Protein AF-A0A9W9ZJC4-F1 (afdb_monomer_lite)

Radius of gyration: 40.79 Å; chains: 1; bounding box: 117×35×99 Å

Organism: NCBI:txid174260

pLDDT: mean 82.66, std 15.08, range [37.34, 97.62]

Structure (mmCIF, N/CA/C/O backbone):
data_AF-A0A9W9ZJC4-F1
#
_entry.id   AF-A0A9W9ZJC4-F1
#
loop_
_atom_site.group_PDB
_atom_site.id
_atom_site.type_symbol
_atom_site.label_atom_id
_atom_site.label_alt_id
_atom_site.label_comp_id
_atom_site.label_asym_id
_atom_site.label_entity_id
_atom_site.label_seq_id
_atom_site.pdbx_PDB_ins_code
_atom_site.Cartn_x
_atom_site.Cartn_y
_atom_site.Cartn_z
_atom_site.occupancy
_atom_site.B_iso_or_equiv
_atom_site.auth_seq_id
_atom_site.auth_comp_id
_atom_site.auth_asym_id
_atom_site.auth_atom_id
_atom_site.pdbx_PDB_model_num
ATOM 1 N N . MET A 1 1 ? 11.759 -13.013 9.744 1.00 48.25 1 MET A N 1
ATOM 2 C CA . MET A 1 1 ? 10.389 -12.583 10.112 1.00 48.25 1 MET A CA 1
ATOM 3 C C . MET A 1 1 ? 10.133 -13.100 11.517 1.00 48.25 1 MET A C 1
ATOM 5 O O . MET A 1 1 ? 10.351 -14.283 11.720 1.00 48.25 1 MET A O 1
ATOM 9 N N . SER A 1 2 ? 9.824 -12.234 12.489 1.00 56.25 2 SER A N 1
ATOM 10 C CA . SER A 1 2 ? 9.717 -12.633 13.902 1.00 56.25 2 SER A CA 1
ATOM 11 C C . SER A 1 2 ? 8.602 -13.665 14.112 1.00 56.25 2 SER A C 1
ATOM 13 O O . SER A 1 2 ? 7.556 -13.578 13.471 1.00 56.25 2 SER A O 1
ATOM 15 N N . GLU A 1 3 ? 8.804 -14.618 15.024 1.00 60.75 3 GLU A N 1
ATOM 16 C CA . GLU A 1 3 ? 7.795 -15.619 15.425 1.00 60.75 3 GLU A CA 1
ATOM 17 C C . GLU A 1 3 ? 6.457 -14.963 15.812 1.00 60.75 3 GLU A C 1
ATOM 19 O O . GLU A 1 3 ? 5.385 -15.477 15.507 1.00 60.75 3 GLU A O 1
ATOM 24 N N . ILE A 1 4 ? 6.524 -13.755 16.378 1.00 59.25 4 ILE A N 1
ATOM 25 C CA . ILE A 1 4 ? 5.374 -12.922 16.747 1.00 59.25 4 ILE A CA 1
ATOM 26 C C . ILE A 1 4 ? 4.528 -12.540 15.520 1.00 59.25 4 ILE A C 1
ATOM 28 O O . ILE A 1 4 ? 3.303 -12.554 15.595 1.00 59.25 4 ILE A O 1
ATOM 32 N N . LEU A 1 5 ? 5.146 -12.228 14.374 1.00 59.00 5 LEU A N 1
ATOM 33 C CA . LEU A 1 5 ? 4.419 -11.886 13.143 1.00 59.00 5 LEU A CA 1
ATOM 34 C C . LEU A 1 5 ? 3.749 -13.108 12.502 1.00 59.00 5 LEU A C 1
ATOM 36 O O . LEU A 1 5 ? 2.705 -12.961 11.866 1.00 59.00 5 LEU A O 1
ATOM 40 N N . VAL A 1 6 ? 4.339 -14.297 12.652 1.00 61.88 6 VAL A N 1
ATOM 41 C CA . VAL A 1 6 ? 3.747 -15.558 12.177 1.00 61.88 6 VAL A CA 1
ATOM 42 C C . VAL A 1 6 ? 2.551 -15.928 13.055 1.00 61.88 6 VAL A C 1
ATOM 44 O O . VAL A 1 6 ? 1.447 -16.069 12.532 1.00 61.88 6 VAL A O 1
ATOM 47 N N . ALA A 1 7 ? 2.728 -15.926 14.380 1.00 61.66 7 ALA A N 1
ATOM 48 C CA . ALA A 1 7 ? 1.653 -16.159 15.345 1.00 61.66 7 ALA A CA 1
ATOM 49 C C . ALA A 1 7 ? 0.504 -15.145 15.196 1.00 61.66 7 ALA A C 1
ATOM 51 O O . ALA A 1 7 ? -0.667 -15.512 15.259 1.00 61.66 7 ALA A O 1
ATOM 52 N N . TYR A 1 8 ? 0.821 -13.875 14.918 1.00 63.69 8 TYR A N 1
ATOM 53 C CA . TYR A 1 8 ? -0.180 -12.845 14.638 1.00 63.69 8 TYR A CA 1
ATOM 54 C C . TYR A 1 8 ? -1.016 -13.163 13.395 1.00 63.69 8 TYR A C 1
ATOM 56 O O . TYR A 1 8 ? -2.233 -13.007 13.422 1.00 63.69 8 TYR A O 1
ATOM 64 N N . LYS A 1 9 ? -0.394 -13.618 12.300 1.00 64.31 9 LYS A N 1
ATOM 65 C CA . LYS A 1 9 ? -1.121 -13.962 11.066 1.00 64.31 9 LYS A CA 1
ATOM 66 C C . LYS A 1 9 ? -2.038 -15.171 11.247 1.00 64.31 9 LYS A C 1
ATOM 68 O O . LYS A 1 9 ? -3.108 -15.196 10.641 1.00 64.31 9 LYS A O 1
ATOM 73 N N . GLU A 1 10 ? -1.633 -16.138 12.064 1.00 61.06 10 GLU A N 1
ATOM 74 C CA . GLU A 1 10 ? -2.438 -17.317 12.396 1.00 61.06 10 GLU A CA 1
ATOM 75 C C . GLU A 1 10 ? -3.612 -16.948 13.316 1.00 61.06 10 GLU A C 1
ATOM 77 O O . GLU A 1 10 ? -4.762 -17.212 12.969 1.00 61.06 10 GLU A O 1
ATOM 82 N N . GLN A 1 11 ? -3.359 -16.222 14.411 1.00 58.50 11 GLN A N 1
ATOM 83 C CA . GLN A 1 11 ? -4.393 -15.796 15.370 1.00 58.50 11 GLN A CA 1
ATOM 84 C C . GLN A 1 11 ? -5.350 -14.735 14.814 1.00 58.50 11 GLN A C 1
ATOM 86 O O . GLN A 1 11 ? -6.514 -14.673 15.210 1.00 58.50 11 GLN A O 1
ATOM 91 N N . LYS A 1 12 ? -4.914 -13.927 13.839 1.00 55.31 12 LYS A N 1
ATOM 92 C CA . LYS A 1 12 ? -5.784 -12.985 13.117 1.00 55.31 12 LYS A CA 1
ATOM 93 C C . LYS A 1 12 ? -6.985 -13.687 12.467 1.00 55.31 12 LYS A C 1
ATOM 95 O O . LYS A 1 12 ? -8.027 -13.059 12.311 1.00 55.31 12 LYS A O 1
ATOM 100 N N . ARG A 1 13 ? -6.866 -14.970 12.098 1.00 52.62 13 ARG A N 1
ATOM 101 C CA . ARG A 1 13 ? -7.993 -15.746 11.550 1.00 52.62 13 ARG A CA 1
ATOM 102 C C . ARG A 1 13 ? -9.047 -16.092 12.605 1.00 52.62 13 ARG A C 1
ATOM 104 O O . ARG A 1 13 ? -10.209 -16.237 12.248 1.00 52.62 13 ARG A O 1
ATOM 111 N N . GLU A 1 14 ? -8.663 -16.189 13.875 1.00 59.28 14 GLU A N 1
ATOM 112 C CA . GLU A 1 14 ? -9.576 -16.485 14.988 1.00 59.28 14 GLU A CA 1
ATOM 113 C C . GLU A 1 14 ? -10.205 -15.214 15.582 1.00 59.28 14 GLU A C 1
ATOM 115 O O . GLU A 1 14 ? -11.346 -15.233 16.041 1.00 59.28 14 GLU A O 1
ATOM 120 N N . TRP A 1 15 ? -9.495 -14.082 15.546 1.00 66.44 15 TRP A N 1
ATOM 121 C CA . TRP A 1 15 ? -9.963 -12.808 16.099 1.00 66.44 15 TRP A CA 1
ATOM 122 C C . TRP A 1 15 ? -10.553 -11.893 15.026 1.00 66.44 15 TRP A C 1
ATOM 124 O O . TRP A 1 15 ? -9.988 -10.856 14.677 1.00 66.44 15 TRP A O 1
ATOM 134 N N . THR A 1 16 ? -11.726 -12.264 14.518 1.00 69.00 16 THR A N 1
ATOM 135 C CA . THR A 1 16 ? -12.496 -11.411 13.605 1.00 69.00 16 THR A CA 1
ATOM 136 C C . THR A 1 16 ? -13.066 -10.200 14.343 1.00 69.00 16 THR A C 1
ATOM 138 O O . THR A 1 16 ? -13.789 -10.357 15.333 1.00 69.00 16 THR A O 1
ATOM 141 N N . LEU A 1 17 ? -12.782 -8.995 13.843 1.00 80.25 17 LEU A N 1
ATOM 142 C CA . LEU A 1 17 ? -13.435 -7.768 14.301 1.00 80.25 17 LEU A CA 1
ATOM 143 C C . LEU A 1 17 ? -14.937 -7.833 13.999 1.00 80.25 17 LEU A C 1
ATOM 145 O O . LEU A 1 17 ? -15.334 -8.298 12.931 1.00 80.25 17 LEU A O 1
ATOM 149 N N . LYS A 1 18 ? -15.770 -7.332 14.915 1.00 81.62 18 LYS A N 1
ATOM 150 C CA . LYS A 1 18 ? -17.216 -7.191 14.678 1.00 81.62 18 LYS A CA 1
ATOM 151 C C . LYS A 1 18 ? -17.588 -5.719 14.562 1.00 81.62 18 LYS A C 1
ATOM 153 O O . LYS A 1 18 ? -17.038 -4.876 15.271 1.00 81.62 18 LYS A O 1
ATOM 158 N N . LEU A 1 19 ? -18.520 -5.418 13.663 1.00 77.88 19 LEU A N 1
ATOM 159 C CA . LEU A 1 19 ? -19.117 -4.093 13.544 1.00 77.88 19 LEU A CA 1
ATOM 160 C C . LEU A 1 19 ? -20.469 -4.081 14.248 1.00 77.88 19 LEU A C 1
ATOM 162 O O . LEU A 1 19 ? -21.294 -4.967 14.041 1.00 77.88 19 LEU A O 1
ATOM 166 N N . GLY A 1 20 ? -20.681 -3.066 15.075 1.00 70.81 20 GLY A N 1
ATOM 167 C CA . GLY A 1 20 ? -21.946 -2.808 15.748 1.00 70.81 20 GLY A CA 1
ATOM 168 C C . GLY A 1 20 ? -22.418 -1.382 15.499 1.00 70.81 20 GLY A C 1
ATOM 169 O O . GLY A 1 20 ? -21.614 -0.471 15.301 1.00 70.81 20 GLY A O 1
ATOM 170 N N . THR A 1 21 ? -23.729 -1.182 15.539 1.00 63.38 21 THR A N 1
ATOM 171 C CA . THR A 1 21 ? -24.376 0.140 15.509 1.00 63.38 21 THR A CA 1
ATOM 172 C C . THR A 1 21 ? -24.733 0.644 16.910 1.00 63.38 21 THR A C 1
ATOM 174 O O . THR A 1 21 ? -25.118 1.797 17.079 1.00 63.38 21 THR A O 1
ATOM 177 N N . GLU A 1 22 ? -24.566 -0.197 17.935 1.00 63.69 22 GLU A N 1
ATOM 178 C CA . GLU A 1 22 ? -24.797 0.159 19.332 1.00 63.69 22 GLU A CA 1
ATOM 179 C C . GLU A 1 22 ? -23.567 0.836 19.940 1.00 63.69 22 GLU A C 1
ATOM 181 O O . GLU A 1 22 ? -22.507 0.224 20.117 1.00 63.69 22 GLU A O 1
ATOM 186 N N . PHE A 1 23 ? -23.708 2.114 20.295 1.00 63.16 23 PHE A N 1
ATOM 187 C CA . PHE A 1 23 ? -22.627 2.871 20.911 1.00 63.16 23 PHE A CA 1
ATOM 188 C C . PHE A 1 23 ? -22.615 2.673 22.436 1.00 63.16 23 PHE A C 1
ATOM 190 O O . PHE A 1 23 ? -23.636 2.868 23.100 1.00 63.16 23 PHE A O 1
ATOM 197 N N . PRO A 1 24 ? -21.457 2.334 23.034 1.00 60.62 24 PRO A N 1
ATOM 198 C CA . PRO A 1 24 ? -21.362 1.942 24.443 1.00 60.62 24 PRO A CA 1
ATOM 199 C C . PRO A 1 24 ? -21.571 3.091 25.443 1.00 60.62 24 PRO A C 1
ATOM 201 O O . PRO A 1 24 ? -21.706 2.844 26.638 1.00 60.62 24 PRO A O 1
ATOM 204 N N . LEU A 1 25 ? -21.550 4.349 24.996 1.00 63.09 25 LEU A N 1
ATOM 205 C CA . LEU A 1 25 ? -21.555 5.523 25.869 1.00 63.09 25 LEU A CA 1
ATOM 206 C C . LEU A 1 25 ? -22.828 6.348 25.648 1.00 63.09 25 LEU A C 1
ATOM 208 O O . LEU A 1 25 ? -23.111 6.790 24.539 1.00 63.09 25 LEU A O 1
ATOM 212 N N . GLN A 1 26 ? -23.581 6.620 26.718 1.00 59.72 26 GLN A N 1
ATOM 213 C CA . GLN A 1 26 ? -24.855 7.354 26.636 1.00 59.72 26 GLN A CA 1
ATOM 214 C C . GLN A 1 26 ? -24.709 8.773 26.062 1.00 59.72 26 GLN A C 1
ATOM 216 O O . GLN A 1 26 ? -25.601 9.247 25.360 1.00 59.72 26 GLN A O 1
ATOM 221 N N . TYR A 1 27 ? -23.582 9.450 26.313 1.00 58.72 27 TYR A N 1
ATOM 222 C CA . TYR A 1 27 ? -23.320 10.762 25.714 1.00 58.72 27 TYR A CA 1
ATOM 223 C C . TYR A 1 27 ? -23.054 10.667 24.204 1.00 58.72 27 TYR A C 1
ATOM 225 O O . TYR A 1 27 ? -23.412 11.584 23.475 1.00 58.72 27 TYR A O 1
ATOM 233 N N . VAL A 1 28 ? -22.491 9.548 23.730 1.00 57.41 28 VAL A N 1
ATOM 234 C CA . VAL A 1 28 ? -22.321 9.270 22.297 1.00 57.41 28 VAL A CA 1
ATOM 235 C C . VAL A 1 28 ? -23.688 9.076 21.651 1.00 57.41 28 VAL A C 1
ATOM 237 O O . VAL A 1 28 ? -23.924 9.647 20.598 1.00 57.41 28 VAL A O 1
ATOM 240 N N . ASN A 1 29 ? -24.631 8.401 22.317 1.00 56.88 29 ASN A N 1
ATOM 241 C CA . ASN A 1 29 ? -26.015 8.300 21.834 1.00 56.88 29 ASN A CA 1
ATOM 242 C C . ASN A 1 29 ? -26.725 9.666 21.775 1.00 56.88 29 ASN A C 1
ATOM 244 O O . ASN A 1 29 ? -27.439 9.940 20.812 1.00 56.88 29 ASN A O 1
ATOM 248 N N . ARG A 1 30 ? -26.509 10.550 22.763 1.00 56.69 30 ARG A N 1
ATOM 249 C CA . ARG A 1 30 ? -27.045 11.930 22.743 1.00 56.69 30 ARG A CA 1
ATOM 250 C C . ARG A 1 30 ? -26.408 12.815 21.669 1.00 56.69 30 ARG A C 1
ATOM 252 O O . ARG A 1 30 ? -27.102 13.633 21.081 1.00 56.69 30 ARG A O 1
ATOM 259 N N . GLN A 1 31 ? -25.112 12.667 21.409 1.00 53.31 31 GLN A N 1
ATOM 260 C CA . GLN A 1 31 ? -24.432 13.424 20.352 1.00 53.31 31 GLN A CA 1
ATOM 261 C C . GLN A 1 31 ? -24.778 12.889 18.960 1.00 53.31 31 GLN A C 1
ATOM 263 O O . GLN A 1 31 ? -25.074 13.680 18.071 1.00 53.31 31 GLN A O 1
ATOM 268 N N . ALA A 1 32 ? -24.850 11.565 18.791 1.00 51.06 32 ALA A N 1
ATOM 269 C CA . ALA A 1 32 ? -25.261 10.915 17.547 1.00 51.06 32 ALA A CA 1
ATOM 270 C C . ALA A 1 32 ? -26.697 11.279 17.125 1.00 51.06 32 ALA A C 1
ATOM 272 O O . ALA A 1 32 ? -26.997 11.293 15.936 1.00 51.06 32 ALA A O 1
ATOM 273 N N . SER A 1 33 ? -27.575 11.606 18.080 1.00 49.66 33 SER A N 1
ATOM 274 C CA . SER A 1 33 ? -28.942 12.075 17.808 1.00 49.66 33 SER A CA 1
ATOM 275 C C . SER A 1 33 ? -29.032 13.568 17.466 1.00 49.66 33 SER A C 1
ATOM 277 O O . SER A 1 33 ? -30.074 14.013 16.994 1.00 49.66 33 SER A O 1
ATOM 279 N N . GLN A 1 34 ? -27.959 14.340 17.664 1.00 52.28 34 GLN A N 1
ATOM 280 C CA . GLN A 1 34 ? -27.919 15.777 17.362 1.00 52.28 34 GLN A CA 1
ATOM 281 C C . GLN A 1 34 ? -27.097 16.098 16.108 1.00 52.28 34 GLN A C 1
ATOM 283 O O . GLN A 1 34 ? -27.426 17.037 15.388 1.00 52.28 34 GLN A O 1
ATOM 288 N N . GLN A 1 35 ? -26.059 15.312 15.818 1.00 52.78 35 GLN A N 1
ATOM 289 C CA . GLN A 1 35 ? -25.249 15.395 14.604 1.00 52.78 35 GLN A CA 1
ATOM 290 C C . GLN A 1 35 ? -24.801 13.973 14.244 1.00 52.78 35 GLN A C 1
ATOM 292 O O . GLN A 1 35 ? -24.285 13.260 15.101 1.00 52.78 35 GLN A O 1
ATOM 297 N N . TYR A 1 36 ? -24.996 13.555 12.989 1.00 56.66 36 TYR A N 1
ATOM 298 C CA . TYR A 1 36 ? -24.588 12.256 12.423 1.00 56.66 36 TYR A CA 1
ATOM 299 C C . TYR A 1 36 ? -23.048 12.083 12.382 1.00 56.66 36 TYR A C 1
ATOM 301 O O . TYR A 1 36 ? -22.450 11.859 11.331 1.00 56.66 36 TYR A O 1
ATOM 309 N N . GLU A 1 37 ? -22.371 12.255 13.516 1.00 69.88 37 GLU A N 1
ATOM 310 C CA . GLU A 1 37 ? -20.913 12.274 13.617 1.00 69.88 37 GLU A CA 1
ATOM 311 C C . GLU A 1 37 ? -20.344 10.854 13.719 1.00 69.88 37 GLU A C 1
ATOM 313 O O . GLU A 1 37 ? -19.286 10.572 13.160 1.00 69.88 37 GLU A O 1
ATOM 318 N N . PHE A 1 38 ? -21.052 9.942 14.393 1.00 71.62 38 PHE A N 1
ATOM 319 C CA . PHE A 1 38 ? -20.624 8.559 14.611 1.00 71.62 38 PHE A CA 1
ATOM 320 C C . PHE A 1 38 ? -21.165 7.620 13.532 1.00 71.62 38 PHE A C 1
ATOM 322 O O . PHE A 1 38 ? -22.354 7.639 13.225 1.00 71.62 38 PHE A O 1
ATOM 329 N N . LEU A 1 39 ? -20.279 6.797 12.967 1.00 75.94 39 LEU A N 1
ATOM 330 C CA . LEU A 1 39 ? -20.575 5.936 11.823 1.00 75.94 39 LEU A CA 1
ATOM 331 C C . LEU A 1 39 ? -20.841 4.489 12.259 1.00 75.94 39 LEU A C 1
ATOM 333 O O . LEU A 1 39 ? -21.874 3.921 11.922 1.00 75.94 39 LEU A O 1
ATOM 337 N N . PHE A 1 40 ? -19.926 3.904 13.035 1.00 82.88 40 PHE A N 1
ATOM 338 C CA . PHE A 1 40 ? -20.041 2.539 13.557 1.00 82.88 40 PHE A CA 1
ATOM 339 C C . PHE A 1 40 ? -19.191 2.347 14.818 1.00 82.88 40 PHE A C 1
ATOM 341 O O . PHE A 1 40 ? -18.366 3.190 15.187 1.00 82.88 40 PHE A O 1
ATOM 348 N N . CYS A 1 41 ? -19.384 1.215 15.485 1.00 86.38 41 CYS A N 1
ATOM 349 C CA . CYS A 1 41 ? -18.540 0.737 16.565 1.00 86.38 41 CYS A CA 1
ATOM 350 C C . CYS A 1 41 ? -17.771 -0.511 16.120 1.00 86.38 41 CYS A C 1
ATOM 352 O O . CYS A 1 41 ? -18.360 -1.445 15.583 1.00 86.38 41 CYS A O 1
ATOM 354 N N . VAL A 1 42 ? -16.467 -0.542 16.386 1.00 89.62 42 VAL A N 1
ATOM 355 C CA . VAL A 1 42 ? -15.614 -1.715 16.174 1.00 89.62 42 VAL A CA 1
ATOM 356 C C . VAL A 1 42 ? -15.436 -2.441 17.496 1.00 89.62 42 VAL A C 1
ATOM 358 O O . VAL A 1 42 ? -15.018 -1.853 18.495 1.00 89.62 42 VAL A O 1
ATOM 361 N N . GLU A 1 43 ? -15.742 -3.726 17.500 1.00 91.12 43 GLU A N 1
ATOM 362 C CA . GLU A 1 43 ? -15.503 -4.640 18.605 1.00 91.12 43 GLU A CA 1
ATOM 363 C C . GLU A 1 43 ? -14.141 -5.314 18.432 1.00 91.12 43 GLU A C 1
ATOM 365 O O . GLU A 1 43 ? -13.939 -6.122 17.526 1.00 91.12 43 GLU A O 1
ATOM 370 N N . ILE A 1 44 ? -13.197 -4.955 19.306 1.00 91.88 44 ILE A N 1
ATOM 371 C CA . ILE A 1 44 ? -11.806 -5.414 19.277 1.00 91.88 44 ILE A CA 1
ATOM 372 C C . ILE A 1 44 ? -11.554 -6.343 20.474 1.00 91.88 44 ILE A C 1
ATOM 374 O O . ILE A 1 44 ? -11.625 -5.880 21.619 1.00 91.88 44 ILE A O 1
ATOM 378 N N . PRO A 1 45 ? -11.238 -7.632 20.263 1.00 92.62 45 PRO A N 1
ATOM 379 C CA . PRO A 1 45 ? -10.885 -8.544 21.348 1.00 92.62 45 PRO A CA 1
ATOM 380 C C . PRO A 1 45 ? -9.686 -8.041 22.166 1.00 92.62 45 PRO A C 1
ATOM 382 O O . PRO A 1 45 ? -8.711 -7.515 21.625 1.00 92.62 45 PRO A O 1
ATOM 385 N N . TRP A 1 46 ? -9.729 -8.215 23.487 1.00 93.62 46 TRP A N 1
ATOM 386 C CA . TRP A 1 46 ? -8.612 -7.856 24.367 1.00 93.62 46 TRP A CA 1
ATOM 387 C C . TRP A 1 46 ? -7.319 -8.629 24.054 1.00 93.62 46 TRP A C 1
ATOM 389 O O . TRP A 1 46 ? -6.263 -7.987 24.058 1.00 93.62 46 TRP A O 1
ATOM 399 N N . PRO A 1 47 ? -7.353 -9.934 23.713 1.00 91.62 47 PRO A N 1
ATOM 400 C CA . PRO A 1 47 ? -6.167 -10.640 23.229 1.00 91.62 47 PRO A CA 1
ATOM 401 C C . PRO A 1 47 ? -5.481 -9.930 22.055 1.00 91.62 47 PRO A C 1
ATOM 403 O O . PRO A 1 47 ? -4.265 -9.748 22.069 1.00 91.62 47 PRO A O 1
ATOM 406 N N . LEU A 1 48 ? -6.262 -9.428 21.093 1.00 90.75 48 LEU A N 1
ATOM 407 C CA . LEU A 1 48 ? -5.745 -8.723 19.920 1.00 90.75 48 LEU A CA 1
ATOM 408 C C . LEU A 1 48 ? -5.067 -7.395 20.303 1.00 90.75 48 LEU A C 1
ATOM 410 O O . LEU A 1 48 ? -3.942 -7.132 19.880 1.00 90.75 48 LEU A O 1
ATOM 414 N N . LEU A 1 49 ? -5.694 -6.594 21.175 1.00 91.94 49 LEU A N 1
ATOM 415 C CA . LEU A 1 49 ? -5.099 -5.348 21.690 1.00 91.94 49 LEU A CA 1
ATOM 416 C C . LEU A 1 49 ? -3.781 -5.587 22.434 1.00 91.94 49 LEU A C 1
ATOM 418 O O . LEU A 1 49 ? -2.870 -4.758 22.373 1.00 91.94 49 LEU A O 1
ATOM 422 N N . ARG A 1 50 ? -3.676 -6.708 23.154 1.00 90.56 50 ARG A N 1
ATOM 423 C CA . ARG A 1 50 ? -2.441 -7.096 23.831 1.00 90.56 50 ARG A CA 1
ATOM 424 C C . ARG A 1 50 ? -1.332 -7.384 22.821 1.00 90.56 50 ARG A C 1
ATOM 426 O O . ARG A 1 50 ? -0.241 -6.844 22.978 1.00 90.56 50 ARG A O 1
ATOM 433 N N . VAL A 1 51 ? -1.620 -8.184 21.793 1.00 88.94 51 VAL A N 1
ATOM 434 C CA . VAL A 1 51 ? -0.642 -8.518 20.747 1.00 88.94 51 VAL A CA 1
ATOM 435 C C . VAL A 1 51 ? -0.180 -7.265 20.007 1.00 88.94 51 VAL A C 1
ATOM 437 O O . VAL A 1 51 ? 1.014 -7.110 19.770 1.00 88.94 51 VAL A O 1
ATOM 440 N N . TRP A 1 52 ? -1.082 -6.324 19.716 1.00 90.62 52 TRP A N 1
ATOM 441 C CA . TRP A 1 52 ? -0.706 -5.029 19.139 1.00 90.62 52 TRP A CA 1
ATOM 442 C C . TRP A 1 52 ? 0.266 -4.249 20.023 1.00 90.62 52 TRP A C 1
ATOM 444 O O . TRP A 1 52 ? 1.245 -3.702 19.522 1.00 90.62 52 TRP A O 1
ATOM 454 N N . CYS A 1 53 ? 0.027 -4.227 21.336 1.00 88.81 53 CYS A N 1
ATOM 455 C CA . CYS A 1 53 ? 0.917 -3.561 22.283 1.00 88.81 53 CYS A CA 1
ATOM 456 C C . CYS A 1 53 ? 2.324 -4.177 22.271 1.00 88.81 53 CYS A C 1
ATOM 458 O O . CYS A 1 53 ? 3.310 -3.449 22.330 1.00 88.81 53 CYS A O 1
ATOM 460 N N . ASP A 1 54 ? 2.416 -5.505 22.181 1.00 86.06 54 ASP A N 1
ATOM 461 C CA . ASP A 1 54 ? 3.697 -6.208 22.109 1.00 86.06 54 ASP A CA 1
ATOM 462 C C . ASP A 1 54 ? 4.386 -5.947 20.752 1.00 86.06 54 ASP A C 1
ATOM 464 O O . ASP A 1 54 ? 5.551 -5.563 20.720 1.00 86.06 54 ASP A O 1
ATOM 468 N N . LEU A 1 55 ? 3.666 -6.029 19.626 1.00 85.81 55 LEU A N 1
ATOM 469 C CA . LEU A 1 55 ? 4.206 -5.755 18.283 1.00 85.81 55 LEU A CA 1
ATOM 470 C C . LEU A 1 55 ? 4.829 -4.358 18.152 1.00 85.81 55 LEU A C 1
ATOM 472 O O . LEU A 1 55 ? 5.908 -4.220 17.571 1.00 85.81 55 LEU A O 1
ATOM 476 N N . LEU A 1 56 ? 4.173 -3.328 18.691 1.00 85.88 56 LEU A N 1
ATOM 477 C CA . LEU A 1 56 ? 4.681 -1.955 18.617 1.00 85.88 56 LEU A CA 1
ATOM 478 C C . LEU A 1 56 ? 5.912 -1.718 19.502 1.00 85.88 56 LEU A C 1
ATOM 480 O O . LEU A 1 56 ? 6.709 -0.837 19.197 1.00 85.88 56 LEU A O 1
ATOM 484 N N . GLU A 1 57 ? 6.113 -2.511 20.556 1.00 79.69 57 GLU A N 1
ATOM 485 C CA . GLU A 1 57 ? 7.327 -2.447 21.381 1.00 79.69 57 GLU A CA 1
ATOM 486 C C . GLU A 1 57 ? 8.539 -3.105 20.698 1.00 79.69 57 GLU A C 1
ATOM 488 O O . GLU A 1 57 ? 9.667 -2.658 20.897 1.00 79.69 57 GLU A O 1
ATOM 493 N N . TYR A 1 58 ? 8.323 -4.131 19.864 1.00 72.06 58 TYR A N 1
ATOM 494 C CA . TYR A 1 58 ? 9.399 -4.884 19.199 1.00 72.0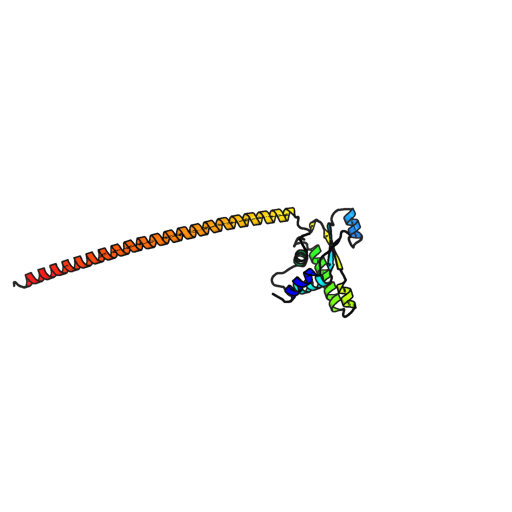6 58 TYR A CA 1
ATOM 495 C C . TYR A 1 58 ? 9.778 -4.374 17.798 1.00 72.06 58 TYR A C 1
ATOM 497 O O . TYR A 1 58 ? 10.769 -4.844 17.238 1.00 72.06 58 TYR A O 1
ATOM 505 N N . THR A 1 59 ? 9.030 -3.426 17.219 1.00 65.06 59 THR A N 1
ATOM 506 C CA . THR A 1 59 ? 9.213 -3.003 15.814 1.00 65.06 59 THR A CA 1
ATOM 507 C C . THR A 1 59 ? 9.570 -1.510 15.675 1.00 65.06 59 THR A C 1
ATOM 509 O O . THR A 1 59 ? 8.779 -0.738 15.136 1.00 65.06 59 THR A O 1
ATOM 512 N N . PRO A 1 60 ? 10.765 -1.063 16.116 1.00 59.28 60 PRO A N 1
ATOM 513 C CA . PRO A 1 60 ? 11.134 0.358 16.100 1.00 59.28 60 PRO A CA 1
ATOM 514 C C . PRO A 1 60 ? 11.473 0.913 14.704 1.00 59.28 60 PRO A C 1
ATOM 516 O O . PRO A 1 60 ? 11.467 2.124 14.510 1.00 59.28 60 PRO A O 1
ATOM 519 N N . VAL A 1 61 ? 11.771 0.054 13.721 1.00 57.19 61 VAL A N 1
ATOM 520 C CA . VAL A 1 61 ? 12.323 0.475 12.415 1.00 57.19 61 VAL A CA 1
ATOM 521 C C . VAL A 1 61 ? 11.263 1.064 11.472 1.00 57.19 61 VAL A C 1
ATOM 523 O O . VAL A 1 61 ? 11.578 1.925 10.659 1.00 57.19 61 VAL A O 1
ATOM 526 N N . ILE A 1 62 ? 9.999 0.641 11.587 1.00 59.84 62 ILE A N 1
ATOM 527 C CA . ILE A 1 62 ? 8.902 1.049 10.687 1.00 59.84 62 ILE A CA 1
ATOM 528 C C . ILE A 1 62 ? 7.771 1.663 11.513 1.00 59.84 62 ILE A C 1
ATOM 530 O O . ILE A 1 62 ? 6.645 1.242 11.345 1.00 59.84 62 ILE A O 1
ATOM 534 N N . ASN A 1 63 ? 8.080 2.563 12.457 1.00 69.25 63 ASN A N 1
ATOM 535 C CA . ASN A 1 63 ? 7.176 3.234 13.418 1.00 69.25 63 ASN A CA 1
ATOM 536 C C . ASN A 1 63 ? 5.653 3.023 13.174 1.00 69.25 63 ASN A C 1
ATOM 538 O O . ASN A 1 63 ? 4.980 3.941 12.686 1.00 69.25 63 ASN A O 1
ATOM 542 N N . PRO A 1 64 ? 5.103 1.817 13.439 1.00 76.56 64 PRO A N 1
ATOM 543 C CA . PRO A 1 64 ? 3.731 1.506 13.084 1.00 76.56 64 PRO A CA 1
ATOM 544 C C . PRO A 1 64 ? 2.852 2.085 14.183 1.00 76.56 64 PRO A C 1
ATOM 546 O O . PRO A 1 64 ? 3.229 2.079 15.356 1.00 76.56 64 PRO A O 1
ATOM 549 N N . ASN A 1 65 ? 1.683 2.608 13.836 1.00 88.12 65 ASN A N 1
ATOM 550 C CA . ASN A 1 65 ? 0.748 3.087 14.849 1.00 88.12 65 ASN A CA 1
ATOM 551 C C . ASN A 1 65 ? -0.410 2.091 15.043 1.00 88.12 65 ASN A C 1
ATOM 553 O O . ASN A 1 65 ? -0.546 1.100 14.322 1.00 88.12 65 ASN A O 1
ATOM 557 N N . TYR A 1 66 ? -1.256 2.324 16.047 1.00 91.44 66 TYR A N 1
ATOM 558 C CA . TYR A 1 66 ? -2.380 1.423 16.315 1.00 91.44 66 TYR A CA 1
ATOM 559 C C . TYR A 1 66 ? -3.423 1.431 15.190 1.00 91.44 66 TYR A C 1
ATOM 561 O O . TYR A 1 66 ? -4.168 0.463 15.045 1.00 91.44 66 TYR A O 1
ATOM 569 N N . ILE A 1 67 ? -3.474 2.498 14.389 1.00 91.75 67 ILE A N 1
ATOM 570 C CA . ILE A 1 67 ? -4.364 2.594 13.229 1.00 91.75 67 ILE A CA 1
ATOM 571 C C . ILE A 1 67 ? -3.889 1.663 12.116 1.00 91.75 67 ILE A C 1
ATOM 573 O O . ILE A 1 67 ? -4.711 0.944 11.558 1.00 91.75 67 ILE A O 1
ATOM 577 N N . ASP A 1 68 ? -2.582 1.608 11.851 1.00 89.50 68 ASP A N 1
ATOM 578 C CA . ASP A 1 68 ? -1.989 0.692 10.872 1.00 89.50 68 ASP A CA 1
ATOM 579 C C . ASP A 1 68 ? -2.351 -0.766 11.221 1.00 89.50 68 ASP A C 1
ATOM 581 O O . ASP A 1 68 ? -2.790 -1.539 10.366 1.00 89.50 68 ASP A O 1
ATOM 585 N N . LEU A 1 69 ? -2.260 -1.125 12.507 1.00 90.06 69 LEU A N 1
ATOM 586 C CA . LEU A 1 69 ? -2.631 -2.454 13.000 1.00 90.06 69 LEU A CA 1
ATOM 587 C C . LEU A 1 69 ? -4.135 -2.727 12.889 1.00 90.06 69 LEU A C 1
ATOM 589 O O . LEU A 1 69 ? -4.519 -3.811 12.437 1.00 90.06 69 LEU A O 1
ATOM 593 N N . LEU A 1 70 ? -4.984 -1.758 13.239 1.00 90.50 70 LEU A N 1
ATOM 594 C CA . LEU A 1 70 ? -6.434 -1.892 13.121 1.00 90.50 70 LEU A CA 1
ATOM 595 C C . LEU A 1 70 ? -6.863 -2.035 11.657 1.00 90.50 70 LEU A C 1
ATOM 597 O O . LEU A 1 70 ? -7.525 -3.017 11.339 1.00 90.50 70 LEU A O 1
ATOM 601 N N . ASN A 1 71 ? -6.415 -1.149 10.764 1.00 89.25 71 ASN A N 1
ATOM 602 C CA . ASN A 1 71 ? -6.681 -1.231 9.323 1.00 89.25 71 ASN A CA 1
ATOM 603 C C . ASN A 1 71 ? -6.207 -2.568 8.745 1.00 89.25 71 ASN A C 1
ATOM 605 O O . ASN A 1 71 ? -6.933 -3.205 7.990 1.00 89.25 71 ASN A O 1
ATOM 609 N N . SER A 1 72 ? -5.029 -3.050 9.163 1.00 85.12 72 SER A N 1
ATOM 610 C CA . SER A 1 72 ? -4.536 -4.363 8.735 1.00 85.12 72 SER A CA 1
ATOM 611 C C . SER A 1 72 ? -5.382 -5.526 9.253 1.00 85.12 72 SER A C 1
ATOM 613 O O . SER A 1 72 ? -5.305 -6.613 8.688 1.00 85.12 72 SER A O 1
ATOM 615 N N . SER A 1 73 ? -6.147 -5.337 10.331 1.00 85.19 73 SER A N 1
ATOM 616 C CA . SER A 1 73 ? -6.985 -6.365 10.960 1.00 85.19 73 SER A CA 1
ATOM 617 C C . SER A 1 73 ? -8.413 -6.388 10.420 1.00 85.19 73 SER A C 1
ATOM 619 O O . SER A 1 73 ? -9.116 -7.373 10.634 1.00 85.19 73 SER A O 1
ATOM 621 N N . VAL A 1 74 ? -8.839 -5.341 9.708 1.00 82.75 74 VAL A N 1
ATOM 622 C CA . VAL A 1 74 ? -10.131 -5.316 9.018 1.00 82.75 74 VAL A CA 1
ATOM 623 C C . VAL A 1 74 ? -10.103 -6.334 7.881 1.00 82.75 74 VAL A C 1
ATOM 625 O O . VAL A 1 74 ? -9.238 -6.295 7.005 1.00 82.75 74 VAL A O 1
ATOM 628 N N . VAL A 1 75 ? -11.042 -7.275 7.918 1.00 69.94 75 VAL A N 1
ATOM 629 C CA . VAL A 1 75 ? -11.242 -8.269 6.859 1.00 69.94 75 VAL A CA 1
ATOM 630 C C . VAL A 1 75 ? -12.087 -7.626 5.755 1.00 69.94 75 VAL A C 1
ATOM 632 O O . VAL A 1 75 ? -12.968 -6.819 6.044 1.00 69.94 75 VAL A O 1
ATOM 635 N N . ASP A 1 76 ? -11.770 -7.922 4.494 1.00 68.19 76 ASP A N 1
ATOM 636 C CA . ASP A 1 76 ? -12.505 -7.472 3.299 1.00 68.19 76 ASP A CA 1
ATOM 637 C C . ASP A 1 76 ? -12.652 -5.950 3.115 1.00 68.19 76 ASP A C 1
ATOM 639 O O . ASP A 1 76 ? -13.477 -5.490 2.327 1.00 68.19 76 ASP A O 1
ATOM 643 N N . GLY A 1 77 ? -11.842 -5.149 3.814 1.00 69.94 77 GLY A N 1
ATOM 644 C CA . GLY A 1 77 ? -11.763 -3.703 3.588 1.00 69.94 77 GLY A CA 1
ATOM 645 C C . GLY A 1 77 ? -13.055 -2.940 3.894 1.00 69.94 77 GLY A C 1
ATOM 646 O O . GLY A 1 77 ? -13.306 -1.910 3.275 1.00 69.94 77 GLY A O 1
ATOM 647 N N . TRP A 1 78 ? -13.874 -3.417 4.840 1.00 74.56 78 TRP A N 1
ATOM 648 C CA . TRP A 1 78 ? -15.147 -2.775 5.215 1.00 74.56 78 TRP A CA 1
ATOM 649 C C . TRP A 1 78 ? -15.013 -1.293 5.568 1.00 74.56 78 TRP A C 1
ATOM 651 O O . TRP A 1 78 ? -15.937 -0.511 5.354 1.00 74.56 78 TRP A O 1
ATOM 661 N N . PHE A 1 79 ? -13.869 -0.914 6.127 1.00 84.19 79 PHE A N 1
ATOM 662 C CA . PHE A 1 79 ? -13.507 0.468 6.371 1.00 84.19 79 PHE A CA 1
ATOM 663 C C . PHE A 1 79 ? -11.988 0.608 6.411 1.00 84.19 79 PHE A C 1
ATOM 665 O O . PHE A 1 79 ? -11.269 -0.329 6.758 1.00 84.19 79 PHE A O 1
ATOM 672 N N . THR A 1 80 ? -11.530 1.824 6.142 1.00 88.38 80 THR A N 1
ATOM 673 C CA . THR A 1 80 ? -10.146 2.236 6.355 1.00 88.38 80 THR A CA 1
ATOM 674 C C . THR A 1 80 ? -10.171 3.494 7.197 1.00 88.38 80 THR A C 1
ATOM 676 O O . THR A 1 80 ? -10.854 4.458 6.858 1.00 88.38 80 THR A O 1
ATOM 679 N N . LEU A 1 81 ? -9.459 3.485 8.317 1.00 90.38 81 LEU A N 1
ATOM 680 C CA . LEU A 1 81 ? -9.278 4.668 9.145 1.00 90.38 81 LEU A CA 1
ATOM 681 C C . LEU A 1 81 ? -8.136 5.518 8.612 1.00 90.38 81 LEU A C 1
ATOM 683 O O . LEU A 1 81 ? -7.099 4.992 8.198 1.00 90.38 81 LEU A O 1
ATOM 687 N N . ARG A 1 82 ? -8.303 6.832 8.713 1.00 90.25 82 ARG A N 1
ATOM 688 C CA . ARG A 1 82 ? -7.266 7.796 8.364 1.00 90.25 82 ARG A CA 1
ATOM 689 C C . ARG A 1 82 ? -6.080 7.647 9.311 1.00 90.25 82 ARG A C 1
ATOM 691 O O . ARG A 1 82 ? -6.244 7.688 10.534 1.00 90.25 82 ARG A O 1
ATOM 698 N N . ARG A 1 83 ? -4.877 7.479 8.760 1.00 89.12 83 ARG A N 1
ATOM 699 C CA . ARG A 1 83 ? -3.654 7.182 9.532 1.00 89.12 83 ARG A CA 1
ATOM 700 C C . ARG A 1 83 ? -3.282 8.283 10.533 1.00 89.12 83 ARG A C 1
ATOM 702 O O . ARG A 1 83 ? -2.668 7.999 11.561 1.00 89.12 83 ARG A O 1
ATOM 709 N N . ASP A 1 84 ? -3.664 9.522 10.240 1.00 88.69 84 ASP A N 1
ATOM 710 C CA . ASP A 1 84 ? -3.433 10.735 11.028 1.00 88.69 84 ASP A CA 1
ATOM 711 C C . ASP A 1 84 ? -4.479 10.964 12.141 1.00 88.69 84 ASP A C 1
ATOM 713 O O . ASP A 1 84 ? -4.396 11.951 12.877 1.00 88.69 84 ASP A O 1
ATOM 717 N N . CYS A 1 85 ? -5.439 10.048 12.333 1.00 90.75 85 CYS A N 1
ATOM 718 C CA . CYS A 1 85 ? -6.485 10.180 13.349 1.00 90.75 85 CYS A CA 1
ATOM 719 C C . CYS A 1 85 ? -5.947 10.025 14.789 1.00 90.75 85 CYS A C 1
ATOM 721 O O . CYS A 1 85 ? -6.026 8.965 15.419 1.00 90.75 85 CYS A O 1
ATOM 723 N N . GLN A 1 86 ? -5.449 11.118 15.371 1.00 90.62 86 GLN A N 1
ATOM 724 C CA . GLN A 1 86 ? -4.877 11.115 16.723 1.00 90.62 86 GLN A CA 1
ATOM 725 C C . GLN A 1 86 ? -5.841 10.580 17.791 1.00 90.62 86 GLN A C 1
ATOM 727 O O . GLN A 1 86 ? -5.410 9.861 18.693 1.00 90.62 86 GLN A O 1
ATOM 732 N N . ARG A 1 87 ? -7.145 10.877 17.679 1.00 92.44 87 ARG A N 1
ATOM 733 C CA . ARG A 1 87 ? -8.152 10.433 18.654 1.00 92.44 87 ARG A CA 1
ATOM 734 C C . ARG A 1 87 ? -8.211 8.911 18.742 1.00 92.44 87 ARG A C 1
ATOM 736 O O . ARG A 1 87 ? -8.122 8.367 19.841 1.00 92.44 87 ARG A O 1
ATOM 743 N N . ILE A 1 88 ? -8.365 8.227 17.607 1.00 92.75 88 ILE A N 1
ATOM 744 C CA . ILE A 1 88 ? -8.449 6.763 17.587 1.00 92.75 88 ILE A CA 1
ATOM 745 C C . ILE A 1 88 ? -7.125 6.152 18.038 1.00 92.75 88 ILE A C 1
ATOM 747 O O . ILE A 1 88 ? -7.133 5.254 18.881 1.00 92.75 88 ILE A O 1
ATOM 751 N N . ASN A 1 89 ? -5.996 6.664 17.540 1.00 93.50 89 ASN A N 1
ATOM 752 C CA . ASN A 1 89 ? -4.684 6.144 17.916 1.00 93.50 89 ASN A CA 1
ATOM 753 C C . ASN A 1 89 ? -4.449 6.226 19.435 1.00 93.50 89 ASN A C 1
ATOM 755 O O . ASN A 1 89 ? -4.014 5.258 20.056 1.00 93.50 89 ASN A O 1
ATOM 759 N N . GLU A 1 90 ? -4.801 7.353 20.056 1.00 93.06 90 GLU A N 1
ATOM 760 C CA . GLU A 1 90 ? -4.648 7.563 21.497 1.00 93.06 90 GLU A CA 1
ATOM 761 C C . GLU A 1 90 ? -5.618 6.694 22.319 1.00 93.06 90 GLU A C 1
ATOM 763 O O . GLU A 1 90 ? -5.234 6.129 23.346 1.00 93.06 90 GLU A O 1
ATOM 768 N N . LEU A 1 91 ? -6.863 6.517 21.856 1.00 94.00 91 LEU A N 1
ATOM 769 C CA . LEU A 1 91 ? -7.831 5.614 22.491 1.00 94.00 91 LEU A CA 1
ATOM 770 C C . LEU A 1 91 ? -7.345 4.162 22.481 1.00 94.00 91 LEU A C 1
ATOM 772 O O . LEU A 1 91 ? -7.371 3.494 23.521 1.00 94.00 91 LEU A O 1
ATOM 776 N N . LEU A 1 92 ? -6.865 3.691 21.329 1.00 94.88 92 LEU A N 1
ATOM 777 C CA . LEU A 1 92 ? -6.305 2.352 21.175 1.00 94.88 92 LEU A CA 1
ATOM 778 C C . LEU A 1 92 ? -5.065 2.172 22.047 1.00 94.88 92 LEU A C 1
ATOM 780 O O . LEU A 1 92 ? -4.993 1.198 22.793 1.00 94.88 92 LEU A O 1
ATOM 784 N N . ARG A 1 93 ? -4.144 3.140 22.047 1.00 93.81 93 ARG A N 1
ATOM 785 C CA . ARG A 1 93 ? -2.931 3.112 22.875 1.00 93.81 93 ARG A CA 1
ATOM 786 C C . ARG A 1 93 ? -3.241 2.992 24.363 1.00 93.81 93 ARG A C 1
ATOM 788 O O . ARG A 1 93 ? -2.665 2.143 25.051 1.00 93.81 93 ARG A O 1
ATOM 795 N N . ARG A 1 94 ? -4.151 3.826 24.877 1.00 94.00 94 ARG A N 1
ATOM 796 C CA . ARG A 1 94 ? -4.566 3.787 26.289 1.00 94.00 94 ARG A CA 1
ATOM 797 C C . ARG A 1 94 ? -5.203 2.449 26.631 1.00 94.00 94 ARG A C 1
ATOM 799 O O . ARG A 1 94 ? -4.869 1.854 27.658 1.00 94.00 94 ARG A O 1
ATOM 806 N N . LYS A 1 95 ? -6.089 1.952 25.763 1.00 95.19 95 LYS A N 1
ATOM 807 C CA . LYS A 1 95 ? -6.766 0.679 25.999 1.00 95.19 95 LYS A CA 1
ATOM 808 C C . LYS A 1 95 ? -5.793 -0.496 25.948 1.00 95.19 95 LYS A C 1
ATOM 810 O O . LYS A 1 95 ? -5.814 -1.306 26.867 1.00 95.19 95 LYS A O 1
ATOM 815 N N . ALA A 1 96 ? -4.914 -0.557 24.954 1.00 93.75 96 ALA A N 1
ATOM 816 C CA . ALA A 1 96 ? -3.898 -1.596 24.817 1.00 93.75 96 ALA A CA 1
ATOM 817 C C . ALA A 1 96 ? -2.955 -1.632 26.029 1.00 93.75 96 ALA A C 1
ATOM 819 O O . ALA A 1 96 ? -2.731 -2.695 26.606 1.00 93.75 96 ALA A O 1
ATOM 820 N N . SER A 1 97 ? -2.511 -0.463 26.503 1.00 92.62 97 SER A N 1
ATOM 821 C CA . SER A 1 97 ? -1.681 -0.353 27.712 1.00 92.62 97 SER A CA 1
ATOM 822 C C . SER A 1 97 ? -2.402 -0.890 28.955 1.00 92.62 97 SER A C 1
ATOM 824 O O . SER A 1 97 ? -1.833 -1.658 29.733 1.00 92.62 97 SER A O 1
ATOM 826 N N . MET A 1 98 ? -3.680 -0.534 29.130 1.00 94.81 98 MET A N 1
ATOM 827 C CA . MET A 1 98 ? -4.519 -1.028 30.227 1.00 94.81 98 MET A CA 1
ATOM 828 C C . MET A 1 98 ? -4.715 -2.550 30.147 1.00 94.81 98 MET A C 1
ATOM 830 O O . MET A 1 98 ? -4.587 -3.245 31.156 1.00 94.81 98 MET A O 1
ATOM 834 N N . VAL A 1 99 ? -4.989 -3.077 28.951 1.00 94.00 99 VAL A N 1
ATOM 835 C CA . VAL A 1 99 ? -5.140 -4.517 28.702 1.00 94.00 99 VAL A CA 1
ATOM 836 C C . VAL A 1 99 ? -3.844 -5.253 29.043 1.00 94.00 99 VAL A C 1
ATOM 838 O O . VAL A 1 99 ? -3.868 -6.208 29.817 1.00 94.00 99 VAL A O 1
ATOM 841 N N . LYS A 1 100 ? -2.694 -4.771 28.562 1.00 92.38 100 LYS A N 1
ATOM 842 C CA . LYS A 1 100 ? -1.381 -5.355 28.864 1.00 92.38 100 LYS A CA 1
ATOM 843 C C . LYS A 1 100 ? -1.115 -5.429 30.367 1.00 92.38 100 LYS A C 1
ATOM 845 O O . LYS A 1 100 ? -0.676 -6.466 30.865 1.00 92.38 100 LYS A O 1
ATOM 850 N N . GLN A 1 101 ? -1.421 -4.368 31.112 1.00 92.75 101 GLN A N 1
ATOM 851 C CA . GLN A 1 101 ? -1.298 -4.378 32.573 1.00 92.75 101 GLN A CA 1
ATOM 852 C C . GLN A 1 101 ? -2.252 -5.381 33.239 1.00 92.75 101 GLN A C 1
ATOM 854 O O . GLN A 1 101 ? -1.846 -6.059 34.184 1.00 92.75 101 GLN A O 1
ATOM 859 N N . ALA A 1 102 ? -3.490 -5.512 32.753 1.00 93.06 102 ALA A N 1
ATOM 860 C CA . ALA A 1 102 ? -4.452 -6.481 33.280 1.00 93.06 102 ALA A CA 1
ATOM 861 C C . ALA A 1 102 ? -3.960 -7.927 33.100 1.00 93.06 102 ALA A C 1
ATOM 863 O O . ALA A 1 102 ? -3.986 -8.704 34.054 1.00 93.06 102 ALA A O 1
ATOM 864 N N . TYR A 1 103 ? -3.422 -8.266 31.925 1.00 91.88 103 TYR A N 1
ATOM 865 C CA . TYR A 1 103 ? -2.840 -9.587 31.657 1.00 91.88 103 TYR A CA 1
ATOM 866 C C . TYR A 1 103 ? -1.579 -9.876 32.476 1.00 91.88 103 TYR A C 1
ATOM 868 O O . TYR A 1 103 ? -1.355 -11.022 32.854 1.00 91.88 103 TYR A O 1
ATOM 876 N N . LYS A 1 104 ? -0.762 -8.859 32.783 1.00 90.69 104 LYS A N 1
ATOM 877 C CA . LYS A 1 104 ? 0.402 -9.022 33.674 1.00 90.69 104 LYS A CA 1
ATOM 878 C C . LYS A 1 104 ? -0.002 -9.339 35.117 1.00 90.69 104 LYS A C 1
ATOM 880 O O . LYS A 1 104 ? 0.721 -10.046 35.806 1.00 90.69 104 LYS A O 1
ATOM 885 N N . LYS A 1 105 ? -1.140 -8.810 35.579 1.00 91.50 105 LYS A N 1
ATOM 886 C CA . LYS A 1 105 ? -1.629 -8.959 36.963 1.00 91.50 105 LYS A CA 1
ATOM 887 C C . LYS A 1 105 ? -2.511 -10.191 37.185 1.00 91.50 105 LYS A C 1
ATOM 889 O O . LYS A 1 105 ? -2.900 -10.454 38.319 1.00 91.50 105 LYS A O 1
ATOM 894 N N . THR A 1 106 ? -2.880 -10.913 36.129 1.00 90.12 106 THR A N 1
ATOM 895 C CA . THR A 1 106 ? -3.847 -12.016 36.196 1.00 90.12 106 THR A CA 1
ATOM 896 C C . THR A 1 106 ? -3.242 -13.327 35.702 1.00 90.12 106 THR A C 1
ATOM 898 O O . THR A 1 106 ? -2.456 -13.368 34.758 1.00 90.12 106 THR A O 1
ATOM 901 N N . ALA A 1 107 ? -3.627 -14.424 36.353 1.00 87.44 107 ALA A N 1
ATOM 902 C CA . ALA A 1 107 ? -3.216 -15.782 36.013 1.00 87.44 107 ALA A CA 1
ATOM 903 C C . ALA A 1 107 ? -4.397 -16.755 36.173 1.00 87.44 107 ALA A C 1
ATOM 905 O O . ALA A 1 107 ? -5.386 -16.440 36.843 1.00 87.44 107 ALA A O 1
ATOM 906 N N . GLY A 1 108 ? -4.291 -17.934 35.554 1.00 87.62 108 GLY A N 1
ATOM 907 C CA . GLY A 1 108 ? -5.309 -18.986 35.625 1.00 87.62 108 GLY A CA 1
ATOM 908 C C . GLY A 1 108 ? -6.675 -18.534 35.101 1.00 87.62 108 GLY A C 1
ATOM 909 O O . GLY A 1 108 ? -6.763 -17.840 34.090 1.00 87.62 108 GLY A O 1
ATOM 910 N N . ARG A 1 109 ? -7.746 -18.891 35.817 1.00 84.94 109 ARG A N 1
ATOM 911 C CA . ARG A 1 109 ? -9.142 -18.620 35.426 1.00 84.94 109 ARG A CA 1
ATOM 912 C C . ARG A 1 109 ? -9.432 -17.143 35.131 1.00 84.94 109 ARG A C 1
ATOM 914 O O . ARG A 1 109 ? -10.069 -16.828 34.137 1.00 84.94 109 ARG A O 1
ATOM 921 N N . LYS A 1 110 ? -8.875 -16.223 35.926 1.00 86.81 110 LYS A N 1
ATOM 922 C CA . LYS A 1 110 ? -9.045 -14.773 35.711 1.00 86.81 110 LYS A CA 1
ATOM 923 C C . LYS A 1 110 ? -8.451 -14.287 34.392 1.00 86.81 110 LYS A C 1
ATOM 925 O O . LYS A 1 110 ? -8.851 -13.243 33.898 1.00 86.81 110 LYS A O 1
ATOM 930 N N . ARG A 1 111 ? -7.465 -15.004 33.846 1.00 89.00 111 ARG A N 1
ATOM 931 C CA . ARG A 1 111 ? -6.876 -14.685 32.545 1.00 89.00 111 ARG A CA 1
ATOM 932 C C . ARG A 1 111 ? -7.775 -15.146 31.398 1.00 89.00 111 ARG A C 1
ATOM 934 O O . ARG A 1 111 ? -7.935 -14.382 30.459 1.00 89.00 111 ARG A O 1
ATOM 941 N N . GLN A 1 112 ? -8.422 -16.305 31.531 1.00 87.44 112 GLN A N 1
ATOM 942 C CA . GLN A 1 112 ? -9.436 -16.770 30.573 1.00 87.44 112 GLN A CA 1
ATOM 943 C C . GLN A 1 112 ? -10.611 -15.783 30.488 1.00 87.44 112 GLN A C 1
ATOM 945 O O . GLN A 1 112 ? -11.041 -15.426 29.400 1.00 87.44 112 GLN A O 1
ATOM 950 N N . GLU A 1 113 ? -11.038 -15.221 31.624 1.00 89.44 113 GLU A N 1
ATOM 951 C CA . GLU A 1 113 ? -12.051 -14.152 31.650 1.00 89.44 113 GLU A CA 1
ATOM 952 C C . GLU A 1 113 ? -11.614 -12.873 30.908 1.00 89.44 113 GLU A C 1
ATOM 954 O O . GLU A 1 113 ? -12.459 -12.081 30.492 1.00 89.44 113 GLU A O 1
ATOM 959 N N . LEU A 1 114 ? -10.307 -12.609 30.769 1.00 90.69 114 LEU A N 1
ATOM 960 C CA . LEU A 1 114 ? -9.820 -11.499 29.944 1.00 90.69 114 LEU A CA 1
ATOM 961 C C . LEU A 1 114 ? -9.845 -11.842 28.456 1.00 90.69 114 LEU A C 1
ATOM 963 O O . LEU A 1 114 ? -10.071 -10.939 27.653 1.00 90.69 114 LEU A O 1
ATOM 967 N N . ASP A 1 115 ? -9.643 -13.111 28.104 1.00 88.69 115 ASP A N 1
ATOM 968 C CA . ASP A 1 115 ? -9.640 -1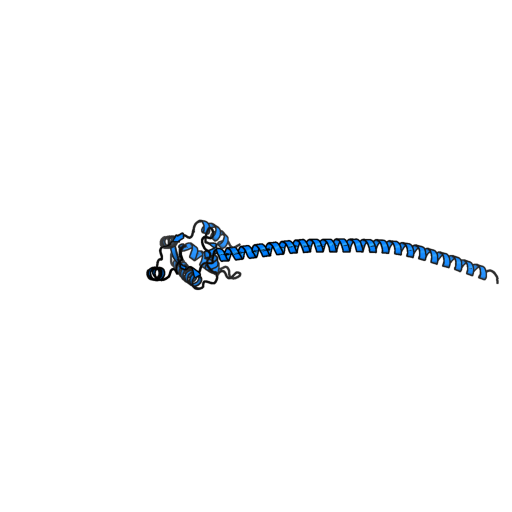3.570 26.714 1.00 88.69 115 ASP A CA 1
ATOM 969 C C . ASP A 1 115 ? -11.024 -13.427 26.059 1.00 88.69 115 ASP A C 1
ATOM 971 O O . ASP A 1 115 ? -11.119 -13.168 24.861 1.00 88.69 115 ASP A O 1
ATOM 975 N N . GLU A 1 116 ? -12.090 -13.472 26.860 1.00 88.81 116 GLU A N 1
ATOM 976 C CA . GLU A 1 116 ? -13.474 -13.250 26.423 1.00 88.81 116 GLU A CA 1
ATOM 977 C C . GLU A 1 116 ? -13.853 -11.761 26.294 1.00 88.81 116 GLU A C 1
ATOM 979 O O . GLU A 1 116 ? -14.900 -11.422 25.734 1.00 88.81 116 GLU A O 1
ATOM 984 N N . LYS A 1 117 ? -13.033 -10.833 26.810 1.00 92.62 117 LYS A N 1
ATOM 985 C CA . LYS A 1 117 ? -13.379 -9.405 26.813 1.00 92.62 117 LYS A CA 1
ATOM 986 C C . LYS A 1 117 ? -13.156 -8.748 25.460 1.00 92.62 117 LYS A C 1
ATOM 988 O O . LYS A 1 117 ? -12.180 -8.984 24.752 1.00 92.62 117 LYS A O 1
ATOM 993 N N . VAL A 1 118 ? -14.031 -7.787 25.175 1.00 92.06 118 VAL A N 1
ATOM 994 C CA . VAL A 1 118 ? -14.011 -6.976 23.958 1.00 92.06 118 VAL A CA 1
ATOM 995 C C . VAL A 1 118 ? -13.963 -5.493 24.321 1.00 92.06 118 VAL A C 1
ATOM 997 O O . VAL A 1 118 ? -14.514 -5.044 25.330 1.00 92.06 118 VAL A O 1
ATOM 1000 N N . TYR A 1 119 ? -13.254 -4.709 2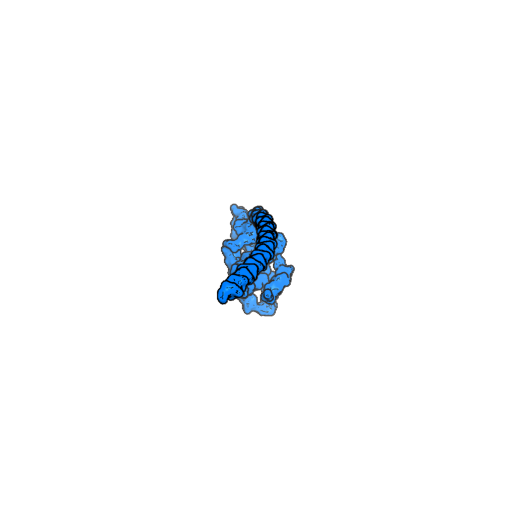3.519 1.00 93.19 119 TYR A N 1
ATOM 1001 C CA . TYR A 1 119 ? -13.282 -3.256 23.551 1.00 93.19 119 TYR A CA 1
ATOM 1002 C C . TYR A 1 119 ? -14.162 -2.726 22.420 1.00 93.19 119 TYR A C 1
ATOM 1004 O O . TYR A 1 119 ? -13.928 -3.032 21.258 1.00 93.19 119 TYR A O 1
ATOM 1012 N N . LYS A 1 120 ? -15.155 -1.908 22.776 1.00 91.50 120 LYS A N 1
ATOM 1013 C CA . LYS A 1 120 ? -16.046 -1.223 21.839 1.00 91.50 120 LYS A CA 1
ATOM 1014 C C . LYS A 1 120 ? -15.480 0.162 21.504 1.00 91.50 120 LYS A C 1
ATOM 1016 O O . LYS A 1 120 ? -15.521 1.062 22.346 1.00 91.50 120 LYS A O 1
ATOM 1021 N N . LEU A 1 121 ? -14.924 0.320 20.305 1.00 91.12 121 LEU A N 1
ATOM 1022 C CA . LEU A 1 121 ? -14.364 1.572 19.792 1.00 91.12 121 LEU A CA 1
ATOM 1023 C C . LEU A 1 121 ? -15.361 2.266 18.857 1.00 91.12 121 LEU A C 1
ATOM 1025 O O . LEU A 1 121 ? -15.649 1.761 17.779 1.00 91.12 121 LEU A O 1
ATOM 1029 N N . SER A 1 122 ? -15.835 3.455 19.226 1.00 89.62 122 SER A N 1
ATOM 1030 C CA . SER A 1 122 ? -16.706 4.262 18.360 1.00 89.62 122 SER A CA 1
ATOM 1031 C C . SER A 1 122 ? -15.898 5.069 17.340 1.00 89.62 122 SER A C 1
ATOM 1033 O O . SER A 1 122 ? -15.013 5.849 17.722 1.00 89.62 122 SER A O 1
ATOM 1035 N N . VAL A 1 123 ? -16.244 4.914 16.062 1.00 88.50 123 VAL A N 1
ATOM 1036 C CA . VAL A 1 123 ? -15.609 5.566 14.908 1.00 88.50 123 VAL A CA 1
ATOM 1037 C C . VAL A 1 123 ? -16.535 6.639 14.345 1.00 88.50 123 VAL A C 1
ATOM 1039 O O . VAL A 1 123 ? -17.741 6.423 14.200 1.00 88.50 123 VAL A O 1
ATOM 1042 N N . ARG A 1 124 ? -15.973 7.809 14.042 1.00 87.62 124 ARG A N 1
ATOM 1043 C CA . ARG A 1 124 ? -16.672 8.943 13.436 1.00 87.62 124 ARG A CA 1
ATOM 1044 C C . ARG A 1 124 ? -16.498 8.949 11.925 1.00 87.62 124 ARG A C 1
ATOM 1046 O O . ARG A 1 124 ? -15.480 8.500 11.408 1.00 87.62 124 ARG A O 1
ATOM 1053 N N . ARG A 1 125 ? -17.460 9.537 11.216 1.00 82.31 125 ARG A N 1
ATOM 1054 C CA . ARG A 1 125 ? -17.461 9.621 9.746 1.00 82.31 125 ARG A CA 1
ATOM 1055 C C . ARG A 1 125 ? -16.202 10.286 9.182 1.00 82.31 125 ARG A C 1
ATOM 1057 O O . ARG A 1 125 ? -15.676 9.849 8.170 1.00 82.31 125 ARG A O 1
ATOM 1064 N N . MET A 1 126 ? -15.702 11.321 9.854 1.00 84.62 126 MET A N 1
ATOM 1065 C CA . MET A 1 126 ? -14.519 12.077 9.412 1.00 84.62 126 MET A CA 1
ATOM 1066 C C . MET A 1 126 ? -13.188 11.356 9.678 1.00 84.62 126 MET A C 1
ATOM 1068 O O . MET A 1 126 ? -12.131 11.853 9.294 1.00 84.62 126 MET A O 1
ATOM 1072 N N . GLU A 1 127 ? -13.225 10.214 10.368 1.00 89.25 127 GLU A N 1
ATOM 1073 C CA . GLU A 1 127 ? -12.045 9.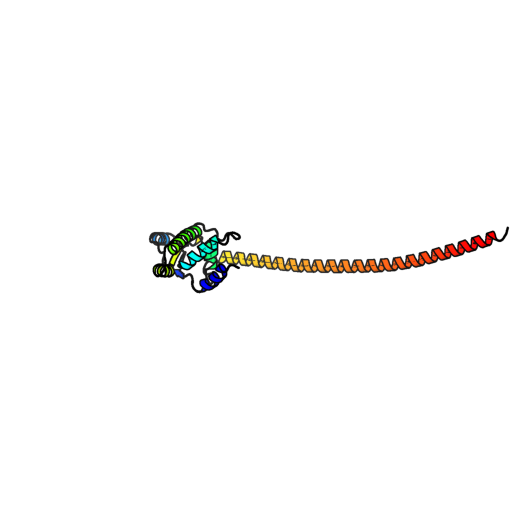426 10.737 1.00 89.25 127 GLU A CA 1
ATOM 1074 C C . GLU A 1 127 ? -11.819 8.236 9.809 1.00 89.25 127 GLU A C 1
ATOM 1076 O O . GLU A 1 127 ? -10.802 7.555 9.928 1.00 89.25 127 GLU A O 1
ATOM 1081 N N . THR A 1 128 ? -12.752 7.991 8.891 1.00 88.31 128 THR A N 1
ATOM 1082 C CA . THR A 1 128 ? -12.617 7.012 7.816 1.00 88.31 128 THR A CA 1
ATOM 1083 C C . THR A 1 128 ? -12.183 7.691 6.526 1.00 88.31 128 THR A C 1
ATOM 1085 O O . THR A 1 128 ? -12.604 8.813 6.241 1.00 88.31 128 THR A O 1
ATOM 1088 N N . GLU A 1 129 ? -11.373 7.000 5.735 1.00 86.31 129 GLU A N 1
ATOM 1089 C CA . GLU A 1 129 ? -11.100 7.382 4.353 1.00 86.31 129 GLU A CA 1
ATOM 1090 C C . GLU A 1 129 ? -12.358 7.194 3.495 1.00 86.31 129 GLU A C 1
ATOM 1092 O O . GLU A 1 129 ? -13.117 6.236 3.677 1.00 86.31 129 GLU A O 1
ATOM 1097 N N . SER A 1 130 ? -12.586 8.103 2.545 1.00 80.12 130 SER A N 1
ATOM 1098 C CA . SER A 1 130 ? -13.670 7.940 1.573 1.00 80.12 130 SER A CA 1
ATOM 1099 C C . SER A 1 130 ? -13.294 6.868 0.552 1.00 80.12 130 SER A C 1
ATOM 1101 O O . SER A 1 130 ? -12.219 6.922 -0.041 1.00 80.12 130 SER A O 1
ATOM 1103 N N . ILE A 1 131 ? -14.209 5.930 0.287 1.00 75.94 131 ILE A N 1
ATOM 1104 C CA . ILE A 1 131 ? -14.038 4.916 -0.767 1.00 75.94 131 ILE A CA 1
ATOM 1105 C C . ILE A 1 131 ? -13.811 5.584 -2.129 1.00 75.94 131 ILE A C 1
ATOM 1107 O O . ILE A 1 131 ? -13.022 5.094 -2.930 1.00 75.94 131 ILE A O 1
ATOM 1111 N N . GLU A 1 132 ? -14.484 6.702 -2.396 1.00 73.75 132 GLU A N 1
ATOM 1112 C CA . GLU A 1 132 ? -14.344 7.449 -3.651 1.00 73.75 132 GLU A CA 1
ATOM 1113 C C . GLU A 1 132 ? -12.958 8.086 -3.765 1.00 73.75 132 GLU A C 1
ATOM 1115 O O . GLU A 1 132 ? -12.324 7.984 -4.812 1.00 73.75 132 GLU A O 1
ATOM 1120 N N . ALA A 1 133 ? -12.457 8.668 -2.670 1.00 77.31 133 ALA A N 1
ATOM 1121 C CA . ALA A 1 133 ? -11.113 9.236 -2.625 1.00 77.31 133 ALA A CA 1
ATOM 1122 C C . ALA A 1 133 ? -10.044 8.150 -2.824 1.00 77.31 133 ALA A C 1
ATOM 1124 O O . ALA A 1 133 ? -9.151 8.312 -3.651 1.00 77.31 133 ALA A O 1
ATOM 1125 N N . LEU A 1 134 ? -10.191 7.007 -2.143 1.00 79.19 134 LEU A N 1
ATOM 1126 C CA . LEU A 1 134 ? -9.290 5.864 -2.300 1.00 79.19 134 LEU A CA 1
ATOM 1127 C C . LEU A 1 134 ? -9.309 5.307 -3.728 1.00 79.19 134 LEU A C 1
ATOM 1129 O O . LEU A 1 134 ? -8.255 4.994 -4.274 1.00 79.19 134 LEU A O 1
ATOM 1133 N N . LYS A 1 135 ? -10.485 5.194 -4.358 1.00 78.00 135 LYS A N 1
ATOM 1134 C CA . LYS A 1 135 ? -10.595 4.753 -5.757 1.00 78.00 135 LYS A CA 1
ATOM 1135 C C . LYS A 1 135 ? -9.887 5.710 -6.712 1.00 78.00 135 LYS A C 1
ATOM 1137 O O . LYS A 1 135 ? -9.143 5.242 -7.566 1.00 78.00 135 LYS A O 1
ATOM 1142 N N . ALA A 1 136 ? -10.084 7.016 -6.540 1.00 82.69 136 ALA A N 1
ATOM 1143 C CA . ALA A 1 136 ? -9.429 8.025 -7.366 1.00 82.69 136 ALA A CA 1
ATOM 1144 C C . ALA A 1 136 ? -7.898 7.977 -7.225 1.00 82.69 136 ALA A C 1
ATOM 1146 O O . ALA A 1 136 ? -7.175 8.114 -8.211 1.00 82.69 136 ALA A O 1
ATOM 1147 N N . GLU A 1 137 ? -7.387 7.742 -6.015 1.00 85.38 137 GLU A N 1
ATOM 1148 C CA . GLU A 1 137 ? -5.947 7.614 -5.781 1.00 85.38 137 GLU A CA 1
ATOM 1149 C C . GLU A 1 137 ? -5.375 6.324 -6.383 1.00 85.38 137 GLU A C 1
ATOM 1151 O O . GLU A 1 137 ? -4.330 6.362 -7.032 1.00 85.38 137 GLU A O 1
ATOM 1156 N N . VAL A 1 138 ? -6.092 5.201 -6.268 1.00 85.62 138 VAL A N 1
ATOM 1157 C CA . VAL A 1 138 ? -5.720 3.942 -6.936 1.00 85.62 138 VAL A CA 1
ATOM 1158 C C . VAL A 1 138 ? -5.675 4.117 -8.453 1.00 85.62 138 VAL A C 1
ATOM 1160 O O . VAL A 1 138 ? -4.705 3.693 -9.078 1.00 85.62 138 VAL A O 1
ATOM 1163 N N . GLU A 1 139 ? -6.685 4.756 -9.041 1.00 92.12 139 GLU A N 1
ATOM 1164 C CA . GLU A 1 139 ? -6.746 5.026 -10.480 1.00 92.12 139 GLU A CA 1
ATOM 1165 C C . GLU A 1 139 ? -5.578 5.913 -10.929 1.00 92.12 139 GLU A C 1
ATOM 1167 O O . GLU A 1 139 ? -4.885 5.601 -11.898 1.00 92.12 139 GLU A O 1
ATOM 1172 N N . LYS A 1 140 ? -5.279 6.974 -10.171 1.00 93.00 140 LYS A N 1
ATOM 1173 C CA . LYS A 1 140 ? -4.118 7.831 -10.429 1.00 93.00 140 LYS A CA 1
ATOM 1174 C C . LYS A 1 140 ? -2.809 7.037 -10.399 1.00 93.00 140 LYS A C 1
ATOM 1176 O O . LYS A 1 140 ? -2.016 7.139 -11.333 1.00 93.00 140 LYS A O 1
ATOM 1181 N N . CYS A 1 141 ? -2.592 6.221 -9.368 1.00 90.75 141 CYS A N 1
ATOM 1182 C CA . CYS A 1 141 ? -1.392 5.392 -9.261 1.00 90.75 141 CYS A CA 1
ATOM 1183 C C . CYS A 1 141 ? -1.288 4.361 -10.394 1.00 90.75 141 CYS A C 1
ATOM 1185 O O . CYS A 1 141 ? -0.187 4.094 -10.875 1.00 90.75 141 CYS A O 1
ATOM 1187 N N . GLN A 1 142 ? -2.407 3.780 -10.836 1.00 91.81 142 GLN A N 1
ATOM 1188 C CA . GLN A 1 142 ? -2.432 2.861 -11.977 1.00 91.81 142 GLN A CA 1
ATOM 1189 C C . GLN A 1 142 ? -2.009 3.566 -13.269 1.00 91.81 142 GLN A C 1
ATOM 1191 O O . GLN A 1 142 ? -1.134 3.057 -13.971 1.00 91.81 142 GLN A O 1
ATOM 1196 N N . ASN A 1 143 ? -2.547 4.759 -13.527 1.00 95.31 143 ASN A N 1
ATOM 1197 C CA . ASN A 1 143 ? -2.191 5.564 -14.697 1.00 95.31 143 ASN A CA 1
ATOM 1198 C C . ASN A 1 143 ? -0.701 5.930 -14.705 1.00 95.31 143 ASN A C 1
ATOM 1200 O O . ASN A 1 143 ? -0.020 5.743 -15.715 1.00 95.31 143 ASN A O 1
ATOM 1204 N N . GLU A 1 144 ? -0.165 6.381 -13.566 1.00 96.12 144 GLU A N 1
ATOM 1205 C CA . GLU A 1 144 ? 1.267 6.664 -13.427 1.00 96.12 144 GLU A CA 1
ATOM 1206 C C . GLU A 1 144 ? 2.102 5.412 -13.728 1.00 96.12 144 GLU A C 1
ATOM 1208 O O . GLU A 1 144 ? 3.063 5.466 -14.496 1.00 96.12 144 GLU A O 1
ATOM 1213 N N . LEU A 1 145 ? 1.723 4.255 -13.182 1.00 94.00 145 LEU A N 1
ATOM 1214 C CA . LEU A 1 145 ? 2.439 2.995 -13.385 1.00 94.00 145 LEU A CA 1
ATOM 1215 C C . LEU A 1 145 ? 2.447 2.570 -14.864 1.00 94.00 145 LEU A C 1
ATOM 1217 O O . LEU A 1 145 ? 3.469 2.095 -15.367 1.00 94.00 145 LEU A O 1
ATOM 1221 N N . GLU A 1 146 ? 1.343 2.764 -15.582 1.00 95.62 146 GLU A N 1
ATOM 1222 C CA . GLU A 1 146 ? 1.273 2.518 -17.025 1.00 95.62 146 GLU A CA 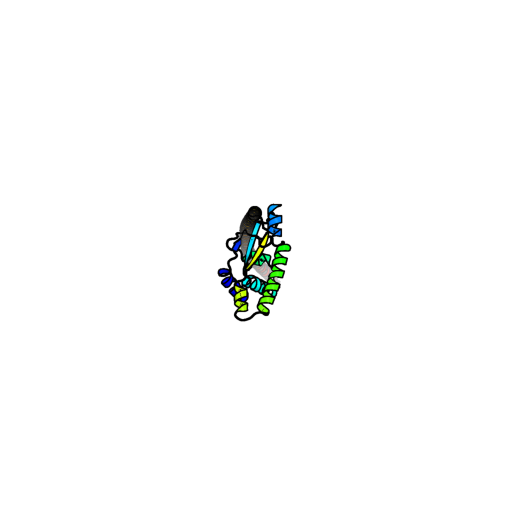1
ATOM 1223 C C . GLU A 1 146 ? 2.148 3.477 -17.839 1.00 95.62 146 GLU A C 1
ATOM 1225 O O . GLU A 1 146 ? 2.798 3.059 -18.802 1.00 95.62 146 GLU A O 1
ATOM 1230 N N . GLU A 1 147 ? 2.213 4.754 -17.464 1.00 96.81 147 GLU A N 1
ATOM 1231 C CA . GLU A 1 147 ? 3.148 5.704 -18.076 1.00 96.81 147 GLU A CA 1
ATOM 1232 C C . GLU A 1 147 ? 4.605 5.306 -17.842 1.00 96.81 147 GLU A C 1
ATOM 1234 O O . GLU A 1 147 ? 5.406 5.318 -18.779 1.00 96.81 147 GLU A O 1
ATOM 1239 N N . TRP A 1 148 ? 4.956 4.914 -16.616 1.00 96.75 148 TRP A N 1
ATOM 1240 C CA . TRP A 1 148 ? 6.301 4.446 -16.284 1.00 96.75 148 TRP A CA 1
ATOM 1241 C C . TRP A 1 148 ? 6.684 3.198 -17.078 1.00 96.75 148 TRP A C 1
ATOM 1243 O O . TRP A 1 148 ? 7.798 3.125 -17.596 1.00 96.75 148 TRP A O 1
ATOM 1253 N N . LYS A 1 149 ? 5.761 2.243 -17.238 1.00 96.19 149 LYS A N 1
ATOM 1254 C CA . LYS A 1 149 ? 5.977 1.059 -18.082 1.00 96.19 149 LYS A CA 1
ATOM 1255 C C . LYS A 1 149 ? 6.237 1.432 -19.539 1.00 96.19 149 LYS A C 1
ATOM 1257 O O . LYS A 1 149 ? 7.160 0.884 -20.134 1.00 96.19 149 LYS A O 1
ATOM 1262 N N . ARG A 1 150 ? 5.467 2.370 -20.102 1.00 96.81 150 ARG A N 1
ATOM 1263 C CA . ARG A 1 150 ? 5.683 2.859 -21.475 1.00 96.81 150 ARG A CA 1
ATOM 1264 C C . ARG A 1 150 ? 7.062 3.497 -21.631 1.00 96.81 150 ARG A C 1
ATOM 1266 O O . ARG A 1 150 ? 7.837 3.054 -22.470 1.00 96.81 150 ARG A O 1
ATOM 1273 N N . LYS A 1 151 ? 7.415 4.433 -20.742 1.00 96.81 151 LYS A N 1
ATOM 1274 C CA . LYS A 1 151 ? 8.736 5.089 -20.734 1.00 96.81 151 LYS A CA 1
ATOM 1275 C C . LYS A 1 151 ? 9.884 4.090 -20.614 1.00 96.81 151 LYS A C 1
ATOM 1277 O O . LYS A 1 151 ? 10.913 4.259 -21.257 1.00 96.81 151 LYS A O 1
ATOM 1282 N N . TYR A 1 152 ? 9.720 3.052 -19.797 1.00 96.31 152 TYR A N 1
ATOM 1283 C CA . TYR A 1 152 ? 10.729 2.007 -19.649 1.00 96.31 152 TYR A CA 1
ATOM 1284 C C . TYR A 1 152 ? 10.960 1.241 -20.957 1.00 96.31 152 TYR A C 1
ATOM 1286 O O . TYR A 1 152 ? 12.106 1.063 -21.362 1.00 96.31 152 TYR A O 1
ATOM 1294 N N . VAL A 1 153 ? 9.883 0.838 -21.638 1.00 97.00 153 VAL A N 1
ATOM 1295 C CA . VAL A 1 153 ? 9.965 0.147 -22.935 1.00 97.00 153 VAL A CA 1
ATOM 1296 C C . VAL A 1 153 ? 10.617 1.038 -23.994 1.00 97.00 153 VAL A C 1
ATOM 1298 O O . VAL A 1 153 ? 11.469 0.571 -24.750 1.00 97.00 153 VAL A O 1
ATOM 1301 N N . ASP A 1 154 ? 10.267 2.324 -24.031 1.00 96.88 154 ASP A N 1
ATOM 1302 C CA . ASP A 1 154 ? 10.873 3.283 -24.959 1.00 96.88 154 ASP A CA 1
ATOM 1303 C C . ASP A 1 154 ? 12.384 3.416 -24.719 1.00 96.88 154 ASP A C 1
ATOM 1305 O O . ASP A 1 154 ? 13.174 3.281 -25.656 1.00 96.88 154 ASP A O 1
ATOM 1309 N N . LEU A 1 155 ? 12.802 3.569 -23.458 1.00 97.38 155 LEU A N 1
ATOM 1310 C CA . LEU A 1 155 ? 14.217 3.628 -23.079 1.00 97.38 155 LEU A CA 1
ATOM 1311 C C . LEU A 1 155 ? 14.975 2.341 -23.423 1.00 97.38 155 LEU A C 1
ATOM 1313 O O . LEU A 1 155 ? 16.125 2.394 -23.862 1.00 97.38 155 LEU A O 1
ATOM 1317 N N . GLU A 1 156 ? 14.359 1.176 -23.232 1.00 96.81 156 GLU A N 1
ATOM 1318 C CA . GLU A 1 156 ? 14.971 -0.106 -23.581 1.00 96.81 156 GLU A CA 1
ATOM 1319 C C . GLU A 1 156 ? 15.181 -0.232 -25.100 1.00 96.81 156 GLU A C 1
ATOM 1321 O O . GLU A 1 156 ? 16.246 -0.669 -25.554 1.00 96.81 156 GLU A O 1
ATOM 1326 N N . ASN A 1 157 ? 14.219 0.245 -25.892 1.00 97.31 157 ASN A N 1
ATOM 1327 C CA . ASN A 1 157 ? 14.328 0.308 -27.348 1.00 97.31 157 ASN A CA 1
ATOM 1328 C C . ASN A 1 157 ? 15.409 1.293 -27.812 1.00 97.31 157 ASN A C 1
ATOM 1330 O O . ASN A 1 157 ? 16.186 0.968 -28.713 1.00 97.31 157 ASN A O 1
ATOM 1334 N N . GLU A 1 158 ? 15.487 2.481 -27.211 1.00 97.12 158 GLU A N 1
ATOM 1335 C CA . GLU A 1 158 ? 16.532 3.467 -27.511 1.00 97.12 158 GLU A CA 1
ATOM 1336 C C . GLU A 1 158 ? 17.923 2.935 -27.169 1.00 97.12 158 GLU A C 1
ATOM 1338 O O . GLU A 1 158 ? 18.832 3.006 -27.998 1.00 97.12 158 GLU A O 1
ATOM 1343 N N . LYS A 1 159 ? 18.076 2.316 -25.993 1.00 97.19 159 LYS A N 1
ATOM 1344 C CA . LYS A 1 159 ? 19.323 1.664 -25.577 1.00 97.19 159 LYS A CA 1
ATOM 1345 C C . LYS A 1 159 ? 19.760 0.607 -26.589 1.00 97.19 159 LYS A C 1
ATOM 1347 O O . LYS A 1 159 ? 20.937 0.553 -26.946 1.00 97.19 159 LYS A O 1
ATOM 1352 N N . LYS A 1 160 ? 18.827 -0.225 -27.061 1.00 97.50 160 LYS A N 1
ATOM 1353 C CA . LYS A 1 160 ? 19.112 -1.255 -28.067 1.00 97.50 160 LYS A CA 1
ATOM 1354 C C . LYS A 1 160 ? 19.552 -0.642 -29.396 1.00 97.50 160 LYS A C 1
ATOM 1356 O O . LYS A 1 160 ? 20.583 -1.043 -29.926 1.00 97.50 160 LYS A O 1
ATOM 1361 N N . LYS A 1 161 ? 18.829 0.367 -29.895 1.00 97.62 161 LYS A N 1
ATOM 1362 C CA . LYS A 1 161 ? 19.201 1.091 -31.124 1.00 97.62 161 LYS A CA 1
ATOM 1363 C C . LYS A 1 161 ? 20.596 1.701 -31.022 1.00 97.62 161 LYS A C 1
ATOM 1365 O O . LYS A 1 161 ? 21.379 1.585 -31.959 1.00 97.62 161 LYS A O 1
ATOM 1370 N N . LEU A 1 162 ? 20.915 2.330 -29.891 1.00 97.25 162 LEU A N 1
ATOM 1371 C CA . LEU A 1 162 ? 22.226 2.935 -29.671 1.00 97.25 162 LEU A CA 1
ATOM 1372 C C . LEU A 1 162 ? 23.336 1.875 -29.702 1.00 97.25 162 LEU A C 1
ATOM 1374 O O . LEU A 1 162 ? 24.356 2.074 -30.355 1.00 97.25 162 LEU A O 1
ATOM 1378 N N . TYR A 1 163 ? 23.114 0.736 -29.041 1.00 97.31 163 TYR A N 1
ATOM 1379 C CA . TYR A 1 163 ? 24.059 -0.377 -29.040 1.00 97.31 163 TYR A CA 1
ATOM 1380 C C . TYR A 1 163 ? 24.296 -0.939 -30.448 1.00 97.31 163 TYR A C 1
ATOM 1382 O O . TYR A 1 163 ? 25.446 -1.122 -30.848 1.00 97.31 163 TYR A O 1
ATOM 1390 N N . ASP A 1 164 ? 23.227 -1.165 -31.216 1.00 97.56 164 ASP A N 1
ATOM 1391 C CA . ASP A 1 164 ? 23.324 -1.664 -32.591 1.00 97.56 164 ASP A CA 1
ATOM 1392 C C . ASP A 1 164 ? 24.065 -0.665 -33.497 1.00 97.56 164 ASP A C 1
ATOM 1394 O O . ASP A 1 164 ? 24.935 -1.063 -34.274 1.00 97.56 164 ASP A O 1
ATOM 1398 N N . ASN A 1 165 ? 23.798 0.636 -33.346 1.00 97.31 165 ASN A N 1
ATOM 1399 C CA . ASN A 1 165 ? 24.509 1.688 -34.075 1.00 97.31 165 ASN A CA 1
ATOM 1400 C C . ASN A 1 165 ? 26.007 1.698 -33.742 1.00 97.31 165 ASN A C 1
ATOM 1402 O O . ASN A 1 165 ? 26.831 1.650 -34.653 1.00 97.31 165 ASN A O 1
ATOM 1406 N N . MET A 1 166 ? 26.363 1.683 -32.453 1.00 97.44 166 MET A N 1
ATOM 1407 C CA . MET A 1 166 ? 27.764 1.642 -32.017 1.00 97.44 166 MET A CA 1
ATOM 1408 C C . MET A 1 166 ? 28.486 0.398 -32.539 1.00 97.44 166 MET A C 1
ATOM 1410 O O . MET A 1 166 ? 29.624 0.485 -32.996 1.00 97.44 166 MET A O 1
ATOM 1414 N N . LYS A 1 167 ? 27.829 -0.765 -32.503 1.00 97.38 167 LYS A N 1
ATOM 1415 C CA . LYS A 1 167 ? 28.389 -2.017 -33.020 1.00 97.38 167 LYS A CA 1
ATOM 1416 C C . LYS A 1 167 ? 28.669 -1.933 -34.522 1.00 97.38 167 LYS A C 1
ATOM 1418 O O . LYS A 1 167 ? 29.732 -2.360 -34.966 1.00 97.38 167 LYS A O 1
ATOM 1423 N N . ASN A 1 168 ? 27.740 -1.374 -35.294 1.00 97.19 168 ASN A N 1
ATOM 1424 C CA . ASN A 1 168 ? 27.915 -1.197 -36.734 1.00 97.19 168 ASN A CA 1
ATOM 1425 C C . ASN A 1 168 ? 29.076 -0.248 -37.054 1.00 97.19 168 ASN A C 1
ATOM 1427 O O . ASN A 1 168 ? 29.834 -0.502 -37.986 1.00 97.19 168 ASN A O 1
ATOM 1431 N N . GLU A 1 169 ? 29.234 0.822 -36.281 1.00 97.12 169 GLU A N 1
ATOM 1432 C CA . GLU A 1 169 ? 30.307 1.798 -36.473 1.00 97.12 169 GLU A CA 1
ATOM 1433 C C . GLU A 1 169 ? 31.684 1.224 -36.118 1.00 97.12 169 GLU A C 1
ATOM 1435 O O . GLU A 1 169 ? 32.634 1.397 -36.877 1.00 97.12 169 GLU A O 1
ATOM 1440 N N . ILE A 1 170 ? 31.775 0.436 -35.040 1.00 96.69 170 ILE A N 1
ATOM 1441 C CA . ILE A 1 170 ? 32.989 -0.324 -34.700 1.00 96.69 170 ILE A CA 1
ATOM 1442 C C . ILE A 1 170 ? 33.380 -1.274 -35.838 1.00 96.69 170 ILE A C 1
ATOM 1444 O O . ILE A 1 170 ? 34.558 -1.355 -36.179 1.00 96.69 170 ILE A O 1
ATOM 1448 N N . ASN A 1 171 ? 32.413 -1.979 -36.433 1.00 96.69 171 ASN A N 1
ATOM 1449 C CA . ASN A 1 171 ? 32.693 -2.898 -37.537 1.00 96.69 171 ASN A CA 1
ATOM 1450 C C . ASN A 1 171 ? 33.232 -2.158 -38.769 1.00 96.69 171 ASN A C 1
ATOM 1452 O O . ASN A 1 171 ? 34.254 -2.573 -39.307 1.00 96.69 171 ASN A O 1
ATOM 1456 N N . LYS A 1 172 ? 32.607 -1.037 -39.160 1.00 96.94 172 LYS A N 1
ATOM 1457 C CA . LYS A 1 172 ? 33.075 -0.202 -40.282 1.00 96.94 172 LYS A CA 1
ATOM 1458 C C . LYS A 1 172 ? 34.498 0.307 -40.063 1.00 96.94 172 LYS A C 1
ATOM 1460 O O . LYS A 1 172 ? 35.349 0.147 -40.928 1.00 96.94 172 LYS A O 1
ATOM 1465 N N . LEU A 1 173 ? 34.777 0.853 -38.878 1.00 96.56 173 LEU A N 1
ATOM 1466 C CA . LEU A 1 173 ? 36.127 1.300 -38.526 1.00 96.56 173 LEU A CA 1
ATOM 1467 C C . LEU A 1 173 ? 37.131 0.135 -38.532 1.00 96.56 173 LEU A C 1
ATOM 1469 O O . LEU A 1 173 ? 38.288 0.315 -38.902 1.00 96.56 173 LEU A O 1
ATOM 1473 N N . GLY A 1 174 ? 36.706 -1.069 -38.139 1.00 96.50 174 GLY A N 1
ATOM 1474 C CA . GLY A 1 174 ? 37.526 -2.278 -38.211 1.00 96.50 174 GLY A CA 1
ATOM 1475 C C . GLY A 1 174 ? 37.888 -2.682 -39.645 1.00 96.50 174 GLY A C 1
ATOM 1476 O O . GLY A 1 174 ? 39.037 -3.059 -39.898 1.00 96.50 174 GLY A O 1
ATOM 1477 N N . GLU A 1 175 ? 36.939 -2.577 -40.577 1.00 96.62 175 GLU A N 1
ATOM 1478 C CA . GLU A 1 175 ? 37.160 -2.800 -42.013 1.00 96.62 175 GLU A CA 1
ATOM 1479 C C . GLU A 1 175 ? 38.152 -1.768 -42.569 1.00 96.62 175 GLU A C 1
ATOM 1481 O O . GLU A 1 175 ? 39.197 -2.152 -43.094 1.00 96.62 175 GLU A O 1
ATOM 1486 N N . GLU A 1 176 ? 37.920 -0.475 -42.319 1.00 96.69 176 GLU A N 1
ATOM 1487 C CA . GLU A 1 176 ? 38.810 0.613 -42.758 1.00 96.69 176 GLU A CA 1
ATOM 1488 C C . GLU A 1 176 ? 40.245 0.457 -42.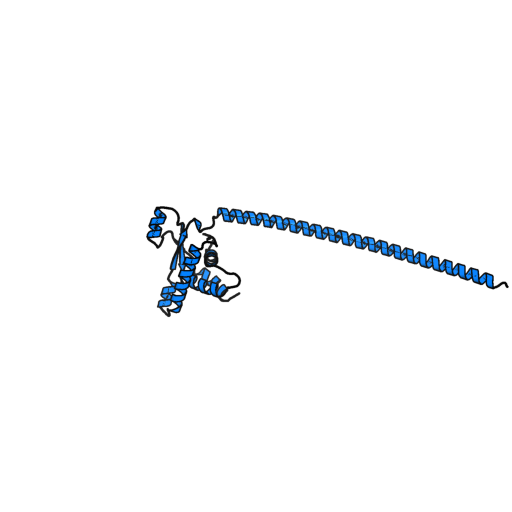226 1.00 96.69 176 GLU A C 1
ATOM 1490 O O . GLU A 1 176 ? 41.216 0.643 -42.961 1.00 96.69 176 GLU A O 1
ATOM 1495 N N . ILE A 1 177 ? 40.413 0.070 -40.955 1.00 96.56 177 ILE A N 1
ATOM 1496 C CA . ILE A 1 177 ? 41.738 -0.202 -40.371 1.00 96.56 177 ILE A CA 1
ATOM 1497 C C . ILE A 1 177 ? 42.431 -1.363 -41.091 1.00 96.56 177 ILE A C 1
ATOM 1499 O O . ILE A 1 177 ? 43.656 -1.349 -41.240 1.00 96.56 177 ILE A O 1
ATOM 1503 N N . THR A 1 178 ? 41.680 -2.386 -41.493 1.00 96.31 178 THR A N 1
ATOM 1504 C CA . THR A 1 178 ? 42.233 -3.556 -42.186 1.00 96.31 178 THR A CA 1
ATOM 1505 C C . THR A 1 178 ? 42.703 -3.173 -43.585 1.00 96.31 178 THR A C 1
ATOM 1507 O O . THR A 1 178 ? 43.840 -3.490 -43.946 1.00 96.31 178 THR A O 1
ATOM 1510 N N . ASP A 1 179 ? 41.895 -2.405 -44.312 1.00 96.56 179 ASP A N 1
ATOM 1511 C CA . ASP A 1 179 ? 42.239 -1.889 -45.638 1.00 96.56 179 ASP A CA 1
ATOM 1512 C C . ASP A 1 179 ? 43.473 -0.979 -45.580 1.00 96.56 179 ASP A C 1
ATOM 1514 O O . ASP A 1 179 ? 44.435 -1.169 -46.328 1.00 96.56 179 ASP A O 1
ATOM 1518 N N . LEU A 1 180 ? 43.514 -0.041 -44.628 1.00 96.56 180 LEU A N 1
ATOM 1519 C CA . LEU A 1 180 ? 44.660 0.854 -44.436 1.00 96.56 180 LEU A CA 1
ATOM 1520 C C . LEU A 1 180 ? 45.939 0.098 -44.059 1.00 96.56 180 LEU A C 1
ATOM 1522 O O . LEU A 1 180 ? 47.027 0.465 -44.505 1.00 96.56 180 LEU A O 1
ATOM 1526 N N . LYS A 1 181 ? 45.839 -0.967 -43.255 1.00 96.06 181 LYS A N 1
ATOM 1527 C CA . LYS A 1 181 ? 46.990 -1.828 -42.940 1.00 96.06 181 LYS A CA 1
ATOM 1528 C C . LYS A 1 181 ? 47.530 -2.528 -44.180 1.00 96.06 181 LYS A C 1
ATOM 1530 O O . LYS A 1 181 ? 48.749 -2.631 -44.308 1.00 96.06 181 LYS A O 1
ATOM 1535 N N . GLN A 1 182 ? 46.653 -2.986 -45.072 1.00 96.00 182 GLN A N 1
ATOM 1536 C CA . GLN A 1 182 ? 47.069 -3.607 -46.325 1.00 96.00 182 GLN A CA 1
ATOM 1537 C C . GLN A 1 182 ? 47.775 -2.592 -47.230 1.00 96.00 182 GLN A C 1
ATOM 1539 O O . GLN A 1 182 ? 48.899 -2.844 -47.654 1.00 96.00 182 GLN A O 1
ATOM 1544 N N . VAL A 1 183 ? 47.190 -1.406 -47.425 1.00 96.25 183 VAL A N 1
ATOM 1545 C CA . VAL A 1 183 ? 47.808 -0.331 -48.222 1.00 96.25 183 VAL A CA 1
ATOM 1546 C C . VAL A 1 183 ? 49.171 0.075 -47.656 1.00 96.25 183 VAL A C 1
ATOM 1548 O O . VAL A 1 183 ? 50.136 0.214 -48.404 1.00 96.25 183 VAL A O 1
ATOM 1551 N N . ASN A 1 184 ? 49.290 0.226 -46.334 1.00 95.81 184 ASN A N 1
ATOM 1552 C CA . ASN A 1 184 ? 50.569 0.549 -45.697 1.00 95.81 184 ASN A CA 1
ATOM 1553 C C . ASN A 1 184 ? 51.622 -0.543 -45.909 1.00 95.81 184 ASN A C 1
ATOM 1555 O O . ASN A 1 184 ? 52.798 -0.223 -46.075 1.00 95.81 184 ASN A O 1
ATOM 1559 N N . LYS A 1 185 ? 51.216 -1.818 -45.904 1.00 96.38 185 LYS A N 1
ATOM 1560 C CA . LYS A 1 185 ? 52.114 -2.936 -46.199 1.00 96.38 185 LYS A CA 1
ATOM 1561 C C . LYS A 1 185 ? 52.614 -2.866 -47.643 1.00 96.38 185 LYS A C 1
ATOM 1563 O O . LYS A 1 185 ? 53.821 -2.923 -47.856 1.00 96.38 185 LYS A O 1
ATOM 1568 N N . ASP A 1 186 ? 51.711 -2.671 -48.599 1.00 95.25 186 ASP A N 1
ATOM 1569 C CA . ASP A 1 186 ? 52.052 -2.581 -50.023 1.00 95.25 186 ASP A CA 1
ATOM 1570 C C . ASP A 1 186 ? 52.992 -1.391 -50.299 1.00 95.25 186 ASP A C 1
ATOM 1572 O O . ASP A 1 186 ? 53.963 -1.506 -51.050 1.00 95.25 186 ASP A O 1
ATOM 1576 N N . LEU A 1 187 ? 52.749 -0.248 -49.645 1.00 96.00 187 LEU A N 1
ATOM 1577 C CA . LEU A 1 187 ? 53.620 0.927 -49.722 1.00 96.00 187 LEU A CA 1
ATOM 1578 C C . LEU A 1 187 ? 55.001 0.671 -49.111 1.00 96.00 187 LEU A C 1
ATOM 1580 O O . LEU A 1 187 ? 56.001 1.083 -49.696 1.00 96.00 187 LEU A O 1
ATOM 1584 N N . ALA A 1 188 ? 55.074 -0.004 -47.961 1.00 95.62 188 ALA A N 1
ATOM 1585 C CA . ALA A 1 188 ? 56.345 -0.352 -47.332 1.00 95.62 188 ALA A CA 1
ATOM 1586 C C . ALA A 1 188 ? 57.175 -1.289 -48.223 1.00 95.62 188 ALA A C 1
ATOM 1588 O O . ALA A 1 188 ? 58.360 -1.035 -48.436 1.00 95.62 188 ALA A O 1
ATOM 1589 N N . GLU A 1 189 ? 56.546 -2.316 -48.805 1.00 95.25 189 GLU A N 1
ATOM 1590 C CA . GLU A 1 189 ? 57.190 -3.208 -49.777 1.00 95.25 189 GLU A CA 1
ATOM 1591 C C . GLU A 1 189 ? 57.689 -2.424 -51.001 1.00 95.25 189 GLU A C 1
ATOM 1593 O O . GLU A 1 189 ? 58.822 -2.612 -51.451 1.00 95.25 189 GLU A O 1
ATOM 1598 N N . TYR A 1 190 ? 56.883 -1.495 -51.521 1.00 94.19 190 TYR A N 1
ATOM 1599 C CA . TYR A 1 190 ? 57.277 -0.651 -52.646 1.00 94.19 190 TYR A CA 1
ATOM 1600 C C . TYR A 1 190 ? 58.491 0.233 -52.320 1.00 94.19 190 TYR A C 1
ATOM 1602 O O . TYR A 1 190 ? 59.448 0.251 -53.098 1.00 94.19 190 TYR A O 1
ATOM 1610 N N . VAL A 1 191 ? 58.495 0.914 -51.170 1.00 94.38 191 VAL A N 1
ATOM 1611 C CA . VAL A 1 191 ? 59.638 1.724 -50.709 1.00 94.38 191 VAL A CA 1
ATOM 1612 C C . VAL A 1 191 ? 60.895 0.866 -50.603 1.00 94.38 191 VAL A C 1
ATOM 1614 O O . VAL A 1 191 ? 61.923 1.227 -51.173 1.00 94.38 191 VAL A O 1
ATOM 1617 N N . GLU A 1 192 ? 60.801 -0.316 -49.995 1.00 93.31 192 GLU A N 1
ATOM 1618 C CA . GLU A 1 192 ? 61.940 -1.227 -49.859 1.00 93.31 192 GLU A CA 1
ATOM 1619 C C . GLU A 1 192 ? 62.497 -1.660 -51.230 1.00 93.31 192 GLU A C 1
ATOM 1621 O O . GLU A 1 192 ? 63.711 -1.749 -51.435 1.00 93.31 192 GLU A O 1
ATOM 1626 N N . THR A 1 193 ? 61.626 -1.899 -52.221 1.00 92.88 193 THR A N 1
ATOM 1627 C CA . THR A 1 193 ? 62.087 -2.211 -53.585 1.00 92.88 193 THR A CA 1
ATOM 1628 C C . THR A 1 193 ? 62.773 -1.034 -54.273 1.00 92.88 193 THR A C 1
ATOM 1630 O O . THR A 1 193 ? 63.705 -1.259 -55.052 1.00 92.88 193 THR A O 1
ATOM 1633 N N . LEU A 1 194 ? 62.337 0.202 -54.017 1.00 91.00 194 LEU A N 1
ATOM 1634 C CA . LEU A 1 194 ? 62.990 1.399 -54.544 1.00 91.00 194 LEU A CA 1
ATOM 1635 C C . LEU A 1 194 ? 64.370 1.588 -53.912 1.00 91.00 194 LEU A C 1
ATOM 1637 O O . LEU A 1 194 ? 65.343 1.738 -54.650 1.00 91.00 194 LEU A O 1
ATOM 1641 N N . GLU A 1 195 ? 64.477 1.470 -52.589 1.00 90.94 195 GLU A N 1
ATOM 1642 C CA . GLU A 1 195 ? 65.748 1.558 -51.859 1.00 90.94 195 GLU A CA 1
ATOM 1643 C C . GLU A 1 195 ? 66.749 0.489 -52.328 1.00 90.94 195 GLU A C 1
ATOM 1645 O O . GLU A 1 195 ? 67.930 0.775 -52.558 1.00 90.94 195 GLU A O 1
ATOM 1650 N N . ARG A 1 196 ? 66.286 -0.749 -52.564 1.00 86.62 196 ARG A N 1
ATOM 1651 C CA . ARG A 1 196 ? 67.117 -1.818 -53.148 1.00 86.62 196 ARG A CA 1
ATOM 1652 C C . ARG A 1 196 ? 67.597 -1.486 -54.564 1.00 86.62 196 ARG A C 1
ATOM 1654 O O . ARG A 1 196 ? 68.747 -1.754 -54.903 1.00 86.62 196 ARG A O 1
ATOM 1661 N N . LYS A 1 197 ? 66.745 -0.906 -55.412 1.00 85.00 197 LYS A N 1
ATOM 1662 C CA . LYS A 1 197 ? 67.138 -0.499 -56.775 1.00 85.00 197 LYS A CA 1
ATOM 1663 C C . LYS A 1 197 ? 68.140 0.653 -56.763 1.00 85.00 197 LYS A C 1
ATOM 1665 O O . LYS A 1 197 ? 69.052 0.666 -57.586 1.00 85.00 197 LYS A O 1
ATOM 1670 N N . GLU A 1 198 ? 67.974 1.606 -55.855 1.00 79.94 198 GLU A N 1
ATOM 1671 C CA . GLU A 1 198 ? 68.847 2.772 -55.730 1.00 79.94 198 GLU A CA 1
ATOM 1672 C C . GLU A 1 198 ? 70.232 2.386 -55.189 1.00 79.94 198 GLU A C 1
ATOM 1674 O O . GLU A 1 198 ? 71.250 2.751 -55.774 1.00 79.94 198 GLU A O 1
ATOM 1679 N N . SER A 1 199 ? 70.285 1.531 -54.165 1.00 73.00 199 SER A N 1
ATOM 1680 C CA . SER A 1 199 ? 71.544 0.988 -53.629 1.00 73.00 199 SER A CA 1
ATOM 1681 C C . SER A 1 199 ? 72.342 0.163 -54.652 1.00 73.00 199 SER A C 1
ATOM 1683 O O . SER A 1 199 ? 73.565 0.300 -54.721 1.00 73.00 199 SER A O 1
ATOM 1685 N N . LEU A 1 200 ? 71.678 -0.624 -55.509 1.00 66.81 200 LEU A N 1
ATOM 1686 C CA . LEU A 1 200 ? 72.322 -1.330 -56.630 1.00 66.81 200 LEU A CA 1
ATOM 1687 C C . LEU A 1 200 ? 72.888 -0.369 -57.691 1.00 66.81 200 LEU A C 1
ATOM 1689 O O . LEU A 1 200 ? 73.921 -0.654 -58.297 1.00 66.81 200 LEU A O 1
ATOM 1693 N N . LYS A 1 201 ? 72.238 0.781 -57.905 1.00 65.75 201 LYS A N 1
ATOM 1694 C CA . LYS A 1 201 ? 72.686 1.811 -58.853 1.00 65.75 201 LYS A CA 1
ATOM 1695 C C . LYS A 1 201 ? 73.970 2.499 -58.370 1.00 65.75 201 LYS A C 1
ATOM 1697 O O . LYS A 1 201 ? 74.902 2.653 -59.153 1.00 65.75 201 LYS A O 1
ATOM 1702 N N . CYS A 1 202 ? 74.064 2.800 -57.073 1.00 58.50 202 CYS A N 1
ATOM 1703 C CA . CYS A 1 202 ? 75.250 3.404 -56.450 1.00 58.50 202 CYS A CA 1
ATOM 1704 C C . CYS A 1 202 ? 76.463 2.452 -56.365 1.00 58.50 202 CYS A C 1
ATOM 1706 O O . CYS A 1 202 ? 77.605 2.905 -56.341 1.00 58.50 202 CYS A O 1
ATOM 1708 N N . GLN A 1 203 ? 76.255 1.129 -56.342 1.00 54.62 203 GLN A N 1
ATOM 1709 C CA . GLN A 1 203 ? 77.355 0.150 -56.396 1.00 54.62 203 GLN A CA 1
ATOM 1710 C C . GLN A 1 203 ? 77.962 -0.004 -57.804 1.00 54.62 203 GLN A C 1
ATOM 1712 O O . GLN A 1 203 ? 79.142 -0.335 -57.929 1.00 54.62 203 GLN A O 1
ATOM 1717 N N . GLY A 1 204 ? 77.191 0.278 -58.860 1.00 52.72 204 GLY A N 1
ATOM 1718 C CA . GLY A 1 204 ? 77.675 0.259 -60.244 1.00 52.72 204 GLY A CA 1
ATOM 1719 C C . GLY A 1 204 ? 78.632 1.408 -60.585 1.00 52.72 204 GLY A C 1
ATOM 1720 O O . GLY A 1 204 ? 79.546 1.217 -61.383 1.00 52.72 204 GLY A O 1
ATOM 1721 N N . GLU A 1 205 ? 78.476 2.575 -59.952 1.00 50.50 205 GLU A N 1
ATOM 1722 C CA . GLU A 1 205 ? 79.332 3.751 -60.192 1.00 50.50 205 GLU A CA 1
ATOM 1723 C C . GLU A 1 205 ? 80.682 3.680 -59.454 1.00 50.50 205 GLU A C 1
ATOM 1725 O O . GLU A 1 205 ? 81.680 4.189 -59.955 1.00 50.50 205 GLU A O 1
ATOM 1730 N N . ASN A 1 206 ? 80.770 2.954 -58.333 1.00 48.50 206 ASN A N 1
ATOM 1731 C CA . ASN A 1 206 ? 82.020 2.780 -57.573 1.00 48.50 206 ASN A CA 1
ATOM 1732 C C . ASN A 1 206 ? 82.959 1.686 -58.122 1.00 48.50 206 ASN A C 1
ATOM 1734 O O . ASN A 1 206 ? 84.000 1.421 -57.527 1.00 48.50 206 ASN A O 1
ATOM 1738 N N . SER A 1 207 ? 82.607 1.036 -59.237 1.00 45.34 207 SER A N 1
ATOM 1739 C CA . SER A 1 207 ? 83.429 -0.013 -59.870 1.00 45.34 207 SER A CA 1
ATOM 1740 C C . SER A 1 207 ? 84.222 0.485 -61.091 1.00 45.34 207 SER A C 1
ATOM 1742 O O . SER A 1 207 ? 84.865 -0.312 -61.773 1.00 45.34 207 SER A O 1
ATOM 1744 N N . ILE A 1 208 ? 84.178 1.792 -61.383 1.00 49.19 208 ILE A N 1
ATOM 1745 C CA . ILE A 1 208 ? 84.945 2.442 -62.456 1.00 49.19 208 ILE A CA 1
ATOM 1746 C C . ILE A 1 208 ? 85.625 3.698 -61.886 1.00 49.19 208 ILE A C 1
ATOM 1748 O O . ILE A 1 208 ? 85.167 4.816 -62.108 1.00 49.19 208 ILE A O 1
ATOM 1752 N N . SER A 1 209 ? 86.702 3.516 -61.120 1.00 37.34 209 SER A N 1
ATOM 1753 C CA . SER A 1 209 ? 87.815 4.471 -60.932 1.00 37.34 209 SER A CA 1
ATOM 1754 C C . SER A 1 209 ? 88.963 3.794 -60.197 1.00 37.34 209 SER A C 1
ATOM 1756 O O . SER A 1 209 ? 88.690 3.140 -59.169 1.00 37.34 209 SER A O 1
#

Sequence (209 aa):
MSEILVAYKEQKREWTLKLGTEFPLQYVNRQASQQYEFLFCVEIPWPLLRVWCDLLEYTPVINPNYIDLLNSSVVDGWFTLRRDCQRINELLRRKASMVKQAYKKTAGRKRQELDEKVYKLSVRRMETESIEALKAEVEKCQNELEEWKRKYVDLENEKKKLYDNMKNEINKLGEEITDLKQVNKDLAEYVETLERKESLKCQGENSIS

Secondary structure (DSSP, 8-state):
--HHHHHHHHHTTT---EEES--S-HHHHHHHTTS--EEEEEEEEHHHHHHHHHHHHH--TT---HHHHHHHH-STTS--B-TT-HHHHHHHHHHHHHHHHHHHH--THHHHHHHT-EEEEEEEGGGBPPHHHHHHHHHHHHHHHHHHHHHHHHHHHHHHHHHHHHHHHHHHHHHHHHHHHHHHHHHHHHHHHHHHHHHHHHHHHTT--

Foldseek 3Di:
DDPLVVVLVVCLVVFAKDKAPDDPDVVCVVVCVVDVFWDIKIKGALVLLQSVVVVCVPDPPPNQFVLNSVCVSHPPCPWHFDRPPPVQRVVSVVSSVVSNVLCVVDDDPSNVVSRPDIDIGIDTPVGTDDPVVVVVVVVVVVVVVVVVVVVVVVVVVVVVVVVVVVVVVVVVVVVVVVVVVVVVVVVVVVVVVVVVVVVVVVVVVVVPD